Protein AF-R9XFC0-F1 (afdb_monomer_lite)

Structure (mmCIF, N/CA/C/O backbone):
data_AF-R9XFC0-F1
#
_entry.id   AF-R9XFC0-F1
#
loop_
_atom_site.group_PDB
_atom_site.id
_atom_site.type_symbol
_atom_site.label_atom_id
_atom_site.label_alt_id
_atom_site.label_comp_id
_atom_site.label_asym_id
_atom_site.label_entity_id
_atom_site.label_seq_id
_atom_site.pdbx_PDB_ins_code
_atom_site.Cartn_x
_atom_site.Cartn_y
_atom_site.Cartn_z
_atom_site.occupancy
_atom_site.B_iso_or_equiv
_atom_site.auth_seq_id
_atom_site.auth_comp_id
_atom_site.auth_asym_id
_atom_site.auth_atom_id
_atom_site.pdbx_PDB_model_num
ATOM 1 N N . MET A 1 1 ? -35.067 -28.109 -19.196 1.00 56.53 1 MET A N 1
ATOM 2 C CA . MET A 1 1 ? -34.365 -28.596 -17.984 1.00 56.53 1 MET A CA 1
ATOM 3 C C . MET A 1 1 ? -34.771 -27.704 -16.826 1.00 56.53 1 MET A C 1
ATOM 5 O O . MET A 1 1 ? -34.608 -26.497 -16.950 1.00 56.53 1 MET A O 1
ATOM 9 N N . ALA A 1 2 ? -35.357 -28.258 -15.765 1.00 78.25 2 ALA A N 1
ATOM 10 C CA . ALA A 1 2 ? -35.870 -27.459 -14.656 1.00 78.25 2 ALA A CA 1
ATOM 11 C C . ALA A 1 2 ? -34.715 -26.870 -13.823 1.00 78.25 2 ALA A C 1
ATOM 13 O O . ALA A 1 2 ? -33.693 -27.526 -13.611 1.00 78.25 2 ALA A O 1
ATOM 14 N N . LEU A 1 3 ? -34.874 -25.639 -13.324 1.00 81.19 3 LEU A N 1
ATOM 15 C CA . LEU A 1 3 ? -33.919 -24.966 -12.423 1.00 81.19 3 LEU A CA 1
ATOM 16 C C . LEU A 1 3 ? -33.544 -25.833 -11.206 1.00 81.19 3 LEU A C 1
ATOM 18 O O . LEU A 1 3 ? -32.412 -25.803 -10.718 1.00 81.19 3 LEU A O 1
ATOM 22 N N . GLU A 1 4 ? -34.479 -26.659 -10.747 1.00 86.50 4 GLU A N 1
ATOM 23 C CA . GLU A 1 4 ? -34.269 -27.610 -9.658 1.00 86.50 4 GLU A CA 1
ATOM 24 C C . GLU A 1 4 ? -33.250 -28.704 -10.003 1.00 86.50 4 GLU A C 1
ATOM 26 O O . GLU A 1 4 ? -32.423 -29.066 -9.160 1.00 86.50 4 GLU A O 1
ATOM 31 N N . ASP A 1 5 ? -33.232 -29.184 -11.248 1.00 89.06 5 ASP A N 1
ATOM 32 C CA . ASP A 1 5 ? -32.280 -30.201 -11.705 1.00 89.06 5 ASP A CA 1
ATOM 33 C C . ASP A 1 5 ? -30.855 -29.648 -11.763 1.00 89.06 5 ASP A C 1
ATOM 35 O O . ASP A 1 5 ? -29.897 -30.330 -11.382 1.00 89.06 5 ASP A O 1
ATOM 39 N N . ILE A 1 6 ? -30.711 -28.387 -12.182 1.00 89.25 6 ILE A N 1
ATOM 40 C CA . ILE A 1 6 ? -29.426 -27.678 -12.215 1.00 89.25 6 ILE A CA 1
ATOM 41 C C . ILE A 1 6 ? -28.887 -27.522 -10.789 1.00 89.25 6 ILE A C 1
ATOM 43 O O . ILE A 1 6 ? -27.741 -27.884 -10.513 1.00 89.25 6 ILE A O 1
ATOM 47 N N . ASN A 1 7 ? -29.730 -27.084 -9.850 1.00 89.81 7 ASN A N 1
ATOM 48 C CA . ASN A 1 7 ? -29.353 -26.941 -8.444 1.00 89.81 7 ASN A CA 1
ATOM 49 C C . ASN A 1 7 ? -28.963 -28.280 -7.798 1.00 89.81 7 ASN A C 1
ATOM 51 O O . ASN A 1 7 ? -27.981 -28.353 -7.050 1.00 89.81 7 ASN A O 1
ATOM 55 N N . ARG A 1 8 ? -29.679 -29.367 -8.110 1.00 91.69 8 ARG A N 1
ATOM 56 C CA . ARG A 1 8 ? -29.334 -30.722 -7.644 1.00 91.69 8 ARG A CA 1
ATOM 57 C C . ARG A 1 8 ? -27.987 -31.186 -8.206 1.00 91.69 8 ARG A C 1
ATOM 59 O O . ARG A 1 8 ? -27.176 -31.733 -7.455 1.00 91.69 8 ARG A O 1
ATOM 66 N N . ARG A 1 9 ? -27.709 -30.946 -9.494 1.00 90.56 9 ARG A N 1
ATOM 67 C CA . ARG A 1 9 ? -26.411 -31.261 -10.123 1.00 90.56 9 ARG A CA 1
ATOM 68 C C . ARG A 1 9 ? -25.269 -30.461 -9.501 1.00 90.56 9 ARG A C 1
ATOM 70 O O . ARG A 1 9 ? -24.245 -31.045 -9.160 1.00 90.56 9 ARG A O 1
ATOM 77 N N . LEU A 1 10 ? -25.467 -29.166 -9.265 1.00 92.38 10 LEU A N 1
ATOM 78 C CA . LEU A 1 10 ? -24.471 -28.290 -8.646 1.00 92.38 10 LEU A CA 1
ATOM 79 C C . LEU A 1 10 ? -24.140 -28.744 -7.214 1.00 92.38 10 LEU A C 1
ATOM 81 O O . LEU A 1 10 ? -22.966 -28.871 -6.861 1.00 92.38 10 LEU A O 1
ATOM 85 N N . LYS A 1 11 ? -25.150 -29.098 -6.406 1.00 94.19 11 LYS A N 1
ATOM 86 C CA . LYS A 1 11 ? -24.938 -29.685 -5.068 1.00 94.19 11 LYS A CA 1
ATOM 87 C C . LYS A 1 11 ? -24.145 -30.997 -5.129 1.00 94.19 11 LYS A C 1
ATOM 89 O O . LYS A 1 11 ? -23.209 -31.175 -4.351 1.00 94.19 11 LYS A O 1
ATOM 94 N N . LYS A 1 12 ? -24.461 -31.887 -6.079 1.00 94.81 12 LYS A N 1
ATOM 95 C CA . LYS A 1 12 ? -23.705 -33.136 -6.296 1.00 94.81 12 LYS A CA 1
ATOM 96 C C . LYS A 1 12 ? -22.251 -32.867 -6.692 1.00 94.81 12 LYS A C 1
ATOM 98 O O . LYS A 1 12 ? -21.361 -33.528 -6.171 1.00 94.81 12 LYS A O 1
ATOM 103 N N . LEU A 1 13 ? -21.997 -31.893 -7.567 1.00 93.44 13 LEU A N 1
ATOM 104 C CA . LEU A 1 13 ? -20.642 -31.514 -7.983 1.00 93.44 13 LEU A CA 1
ATOM 105 C C . LEU A 1 13 ? -19.829 -30.918 -6.830 1.00 93.44 13 LEU A C 1
ATOM 107 O O . LEU A 1 13 ? -18.679 -31.301 -6.638 1.00 93.44 13 LEU A O 1
ATOM 111 N N . LYS A 1 14 ? -20.436 -30.050 -6.012 1.00 94.19 14 LYS A N 1
ATOM 112 C CA . LYS A 1 14 ? -19.797 -29.521 -4.797 1.00 94.19 14 LYS A CA 1
ATOM 113 C C . LYS A 1 14 ? -19.411 -30.639 -3.832 1.00 94.19 14 LYS A C 1
ATOM 115 O O . LYS A 1 14 ? -18.287 -30.644 -3.342 1.00 94.19 14 LYS A O 1
ATOM 120 N N . LYS A 1 15 ? -20.305 -31.610 -3.614 1.00 94.00 15 LYS A N 1
ATOM 121 C CA . LYS A 1 15 ? -20.008 -32.781 -2.780 1.00 94.00 15 LYS A CA 1
ATOM 122 C C . LYS A 1 15 ? -18.853 -33.604 -3.359 1.00 94.00 15 LYS A C 1
ATOM 124 O O . LYS A 1 15 ? -17.890 -33.857 -2.651 1.00 94.00 15 LYS A O 1
ATOM 129 N N . LYS A 1 16 ? -18.883 -33.905 -4.664 1.00 95.06 16 LYS A N 1
ATOM 130 C CA . LYS A 1 16 ? -17.790 -34.612 -5.357 1.00 95.06 16 LYS A CA 1
ATOM 131 C C . LYS A 1 16 ? -16.444 -33.891 -5.240 1.00 95.06 16 LYS A C 1
ATOM 133 O O . LYS A 1 16 ? -15.433 -34.553 -5.050 1.00 95.06 16 LYS A O 1
ATOM 138 N N . ARG A 1 17 ? -16.424 -32.556 -5.327 1.00 94.44 17 ARG A N 1
ATOM 139 C CA . ARG A 1 17 ? -15.204 -31.751 -5.143 1.00 94.44 17 ARG A CA 1
ATOM 140 C C . ARG A 1 17 ? -14.619 -31.933 -3.742 1.00 94.44 17 ARG A C 1
ATOM 142 O O . ARG A 1 17 ? -13.415 -32.125 -3.610 1.00 94.44 17 ARG A O 1
ATOM 149 N N . VAL A 1 18 ? -15.460 -31.863 -2.711 1.00 94.31 18 VAL A N 1
ATOM 150 C CA . VAL A 1 18 ? -15.026 -32.057 -1.320 1.00 94.31 18 VAL A CA 1
ATOM 151 C C . VAL A 1 18 ? -14.549 -33.493 -1.105 1.00 94.31 18 VAL A C 1
ATOM 153 O O . VAL A 1 18 ? -13.470 -33.693 -0.556 1.00 94.31 18 VAL A O 1
ATOM 156 N N . ASP A 1 19 ? -15.288 -34.482 -1.610 1.00 94.62 19 ASP A N 1
ATOM 157 C CA . ASP A 1 19 ? -14.914 -35.895 -1.509 1.00 94.62 19 ASP A CA 1
ATOM 158 C C . ASP A 1 19 ? -13.566 -36.175 -2.197 1.00 94.62 19 ASP A C 1
ATOM 160 O O . ASP A 1 19 ? -12.730 -36.881 -1.637 1.00 94.62 19 ASP A O 1
ATOM 164 N N . ALA A 1 20 ? -13.325 -35.591 -3.376 1.00 91.62 20 ALA A N 1
ATOM 165 C CA . ALA A 1 20 ? -12.046 -35.690 -4.078 1.00 91.62 20 ALA A CA 1
ATOM 166 C C . ALA A 1 20 ? -10.906 -35.039 -3.281 1.00 91.62 20 ALA A C 1
ATOM 168 O O . ALA A 1 20 ? -9.860 -35.649 -3.101 1.00 91.62 20 ALA A O 1
ATOM 169 N N . SER A 1 21 ? -11.125 -33.847 -2.717 1.00 91.56 21 SER A N 1
ATOM 170 C CA . SER A 1 21 ? -10.129 -33.182 -1.866 1.00 91.56 21 SER A CA 1
ATOM 171 C C . SER A 1 21 ? -9.769 -34.014 -0.627 1.00 91.56 21 SER A C 1
ATOM 173 O O . SER A 1 21 ? -8.595 -34.116 -0.274 1.00 91.56 21 SER A O 1
ATOM 175 N N . ILE A 1 22 ? -10.755 -34.660 0.005 1.00 92.81 22 ILE A N 1
ATOM 176 C CA . ILE A 1 22 ? -10.519 -35.549 1.151 1.00 92.81 22 ILE A CA 1
ATOM 177 C C . ILE A 1 22 ? -9.739 -36.799 0.727 1.00 92.81 22 ILE A C 1
ATOM 179 O O . ILE A 1 22 ? -8.843 -37.216 1.460 1.00 92.81 22 ILE A O 1
ATOM 183 N N . ARG A 1 23 ? -10.060 -37.403 -0.426 1.00 92.94 23 ARG A N 1
ATOM 184 C CA . ARG A 1 23 ? -9.327 -38.571 -0.951 1.00 92.94 23 ARG A CA 1
ATOM 185 C C . ARG A 1 23 ? -7.876 -38.229 -1.249 1.00 92.94 23 ARG A C 1
ATOM 187 O O . ARG A 1 23 ? -7.008 -38.885 -0.691 1.00 92.94 23 ARG A O 1
ATOM 194 N N . ASN A 1 24 ? -7.632 -37.140 -1.975 1.00 89.50 24 ASN A N 1
ATOM 195 C CA . ASN A 1 24 ? -6.277 -36.680 -2.269 1.00 89.50 24 ASN A CA 1
ATOM 196 C C . ASN A 1 24 ? -5.490 -36.434 -0.976 1.00 89.50 24 ASN A C 1
ATOM 198 O O . ASN A 1 24 ? -4.352 -36.861 -0.848 1.00 89.50 24 ASN A O 1
ATOM 202 N N . ARG A 1 25 ? -6.109 -35.813 0.039 1.00 88.56 25 ARG A N 1
ATOM 203 C CA . ARG A 1 25 ? -5.448 -35.602 1.336 1.00 88.56 25 ARG A CA 1
ATOM 204 C C . ARG A 1 25 ? -5.111 -36.915 2.051 1.00 88.56 25 ARG A C 1
ATOM 206 O O . ARG A 1 25 ? -4.080 -36.993 2.709 1.00 88.56 25 ARG A O 1
ATOM 213 N N . LYS A 1 26 ? -5.971 -37.932 1.960 1.00 92.44 26 LYS A N 1
ATOM 214 C CA . LYS A 1 26 ? -5.701 -39.261 2.531 1.00 92.44 26 LYS A CA 1
ATOM 215 C C . LYS A 1 26 ? -4.577 -39.978 1.790 1.00 92.44 26 LYS A C 1
ATOM 217 O O . LYS A 1 26 ? -3.744 -40.581 2.455 1.00 92.44 26 LYS A O 1
ATOM 222 N N . GLU A 1 27 ? -4.559 -39.887 0.463 1.00 88.75 27 GLU A N 1
ATOM 223 C CA . GLU A 1 27 ? -3.510 -40.460 -0.384 1.00 88.75 27 GLU A CA 1
ATOM 224 C C . GLU A 1 27 ? -2.152 -39.833 -0.059 1.00 88.75 27 GLU A C 1
ATOM 226 O O . GLU A 1 27 ? -1.225 -40.565 0.273 1.00 88.75 27 GLU A O 1
ATOM 231 N N . VAL A 1 28 ? -2.076 -38.502 0.037 1.00 83.81 28 VAL A N 1
ATOM 232 C CA . VAL A 1 28 ? -0.859 -37.788 0.466 1.00 83.81 28 VAL A CA 1
ATOM 233 C C . VAL A 1 28 ? -0.375 -38.274 1.833 1.00 83.81 28 VAL A C 1
ATOM 235 O O . VAL A 1 28 ? 0.786 -38.630 1.989 1.00 83.81 28 VAL A O 1
ATOM 238 N N . VAL A 1 29 ? -1.265 -38.371 2.826 1.00 88.19 29 VAL A N 1
ATOM 239 C CA . VAL A 1 29 ? -0.883 -38.858 4.165 1.00 88.19 29 VAL A CA 1
ATOM 240 C C . VAL A 1 29 ? -0.432 -40.324 4.130 1.00 88.19 29 VAL A C 1
ATOM 242 O O . VAL A 1 29 ? 0.435 -40.719 4.908 1.00 88.19 29 VAL A O 1
ATOM 245 N N . SER A 1 30 ? -1.017 -41.158 3.266 1.00 83.94 30 SER A N 1
ATOM 246 C CA . SER A 1 30 ? -0.573 -42.546 3.102 1.00 83.94 30 SER A CA 1
ATOM 247 C C . SER A 1 30 ? 0.774 -42.654 2.389 1.00 83.94 30 SER A C 1
ATOM 249 O O . SER A 1 30 ? 1.591 -43.470 2.804 1.00 83.94 30 SER A O 1
ATOM 251 N N . GLU A 1 31 ? 1.037 -41.805 1.395 1.00 82.50 31 GLU A N 1
ATOM 252 C CA . GLU A 1 31 ? 2.329 -41.714 0.711 1.00 82.50 31 GLU A CA 1
ATOM 253 C C . GLU A 1 31 ? 3.421 -41.230 1.664 1.00 82.50 31 GLU A C 1
ATOM 255 O O . GLU A 1 31 ? 4.478 -41.846 1.736 1.00 82.50 31 GLU A O 1
ATOM 260 N N . GLU A 1 32 ? 3.154 -40.198 2.468 1.00 80.00 32 GLU A N 1
ATOM 261 C CA . GLU A 1 32 ? 4.080 -39.715 3.499 1.00 80.00 32 GLU A CA 1
ATOM 262 C C . GLU A 1 32 ? 4.421 -40.818 4.508 1.00 80.00 32 GLU A C 1
ATOM 264 O O . GLU A 1 32 ? 5.585 -41.022 4.848 1.00 80.00 32 GLU A O 1
ATOM 269 N N . LYS A 1 33 ? 3.416 -41.574 4.967 1.00 82.25 33 LYS A N 1
ATOM 270 C CA . LYS A 1 33 ? 3.633 -42.699 5.888 1.00 82.25 33 LYS A CA 1
ATOM 271 C C . LYS A 1 33 ? 4.412 -43.841 5.245 1.00 82.25 33 LYS A C 1
ATOM 273 O O . LYS A 1 33 ? 5.270 -44.411 5.911 1.00 82.25 33 LYS A O 1
ATOM 278 N N . ALA A 1 34 ? 4.131 -44.170 3.985 1.00 77.06 34 ALA A N 1
ATOM 279 C CA . ALA A 1 34 ? 4.877 -45.183 3.245 1.00 77.06 34 ALA A CA 1
ATOM 280 C C . ALA A 1 34 ? 6.338 -44.753 3.042 1.00 77.06 34 ALA A C 1
ATOM 282 O O . ALA A 1 34 ? 7.241 -45.540 3.292 1.00 77.06 34 ALA A O 1
ATOM 283 N N . GLN A 1 35 ? 6.589 -43.487 2.706 1.00 64.62 35 GLN A N 1
ATOM 284 C CA . GLN A 1 35 ? 7.943 -42.948 2.537 1.00 64.62 35 GLN A CA 1
ATOM 285 C C . GLN A 1 35 ? 8.728 -42.895 3.855 1.00 64.62 35 GLN A C 1
ATOM 287 O O . GLN A 1 35 ? 9.911 -43.230 3.875 1.00 64.62 35 GLN A O 1
ATOM 292 N N . LEU A 1 36 ? 8.080 -42.526 4.967 1.00 70.62 36 LEU A N 1
ATOM 293 C CA . LEU A 1 36 ? 8.693 -42.586 6.299 1.00 70.62 36 LEU A CA 1
ATOM 294 C C . LEU A 1 36 ? 9.008 -44.027 6.725 1.00 70.62 36 LEU A C 1
ATOM 296 O O . LEU A 1 36 ? 10.019 -44.253 7.385 1.00 70.62 36 LEU A O 1
ATOM 300 N N . ALA A 1 37 ? 8.160 -44.990 6.352 1.00 71.62 37 ALA A N 1
ATOM 301 C CA . ALA A 1 37 ? 8.382 -46.406 6.634 1.00 71.62 37 ALA A CA 1
ATOM 302 C C . ALA A 1 37 ? 9.470 -47.028 5.740 1.00 71.62 37 ALA A C 1
ATOM 304 O O . ALA A 1 37 ? 10.188 -47.916 6.193 1.00 71.62 37 ALA A O 1
ATOM 305 N N . GLU A 1 38 ? 9.608 -46.569 4.493 1.00 64.94 38 GLU A N 1
ATOM 306 C CA . GLU A 1 38 ? 10.564 -47.121 3.526 1.00 64.94 38 GLU A CA 1
ATOM 307 C C . GLU A 1 38 ? 11.957 -46.471 3.600 1.00 64.94 38 GLU A C 1
ATOM 309 O O . GLU A 1 38 ? 12.910 -47.078 3.120 1.00 64.94 38 GLU A O 1
ATOM 314 N N . GLY A 1 39 ? 12.124 -45.300 4.237 1.00 61.72 39 GLY A N 1
ATOM 315 C CA . GLY A 1 39 ? 13.415 -44.699 4.642 1.00 61.72 39 GLY A CA 1
ATOM 316 C C . GLY A 1 39 ? 14.429 -44.385 3.525 1.00 61.72 39 GLY A C 1
ATOM 317 O O . GLY A 1 39 ? 15.416 -43.689 3.757 1.00 61.72 39 GLY A O 1
ATOM 318 N N . LYS A 1 40 ? 14.194 -44.877 2.311 1.00 63.12 40 LYS A N 1
ATOM 319 C CA . LYS A 1 40 ? 14.957 -44.679 1.085 1.00 63.12 40 LYS A CA 1
ATOM 320 C C . LYS A 1 40 ? 13.949 -44.606 -0.066 1.00 63.12 40 LYS A C 1
ATOM 322 O O . LYS A 1 40 ? 12.991 -45.379 -0.072 1.00 63.12 40 LYS A O 1
ATOM 327 N N . PRO A 1 41 ? 14.123 -43.696 -1.035 1.00 61.50 41 PRO A N 1
ATOM 328 C CA . PRO A 1 41 ? 13.255 -43.645 -2.203 1.00 61.50 41 PRO A CA 1
ATOM 329 C C . PRO A 1 41 ? 13.300 -44.991 -2.936 1.00 61.50 41 PRO A C 1
ATOM 331 O O . PRO A 1 41 ? 14.376 -45.487 -3.272 1.00 61.50 41 PRO A O 1
ATOM 334 N N . ARG A 1 42 ? 12.129 -45.591 -3.173 1.00 58.03 42 ARG A N 1
ATOM 335 C CA . ARG A 1 42 ? 11.977 -46.817 -3.960 1.00 58.03 42 ARG A CA 1
ATOM 336 C C . ARG A 1 42 ? 12.309 -46.515 -5.422 1.00 58.03 42 ARG A C 1
ATOM 338 O O . ARG A 1 42 ? 11.442 -46.148 -6.210 1.00 58.03 42 ARG A O 1
ATOM 345 N N . VAL A 1 43 ? 13.588 -46.632 -5.766 1.00 54.91 43 VAL A N 1
ATOM 346 C CA . VAL A 1 43 ? 14.065 -46.623 -7.150 1.00 54.91 43 VAL A CA 1
ATOM 347 C C . VAL A 1 43 ? 13.572 -47.915 -7.798 1.00 54.91 43 VAL A C 1
ATOM 349 O O . VAL A 1 43 ? 13.868 -49.008 -7.317 1.00 54.91 43 VAL A O 1
ATOM 352 N N . TYR A 1 44 ? 12.790 -47.804 -8.873 1.00 54.97 44 TYR A N 1
ATOM 353 C CA . TYR A 1 44 ? 12.584 -48.929 -9.780 1.00 54.97 44 TYR A CA 1
ATOM 354 C C . TYR A 1 44 ? 13.952 -49.258 -10.379 1.00 54.97 44 TYR A C 1
ATOM 356 O O . TYR A 1 44 ? 14.469 -48.491 -11.188 1.00 54.97 44 TYR A O 1
ATOM 364 N N . SER A 1 45 ? 14.571 -50.349 -9.933 1.00 44.78 45 SER A N 1
ATOM 365 C CA . SER A 1 45 ? 15.845 -50.812 -10.469 1.00 44.78 45 SER A CA 1
ATOM 366 C C . SER A 1 45 ? 15.642 -51.304 -11.903 1.00 44.78 45 SER A C 1
ATOM 368 O O . SER A 1 45 ? 15.275 -52.449 -12.155 1.00 44.78 45 SER A O 1
ATOM 370 N N . MET A 1 46 ? 15.871 -50.412 -12.864 1.00 53.12 46 MET A N 1
ATOM 371 C CA . MET A 1 46 ? 16.337 -50.819 -14.186 1.00 53.12 46 MET A CA 1
ATOM 372 C C . MET A 1 46 ? 17.774 -51.317 -13.997 1.00 53.12 46 MET A C 1
ATOM 374 O O . MET A 1 46 ? 18.547 -50.675 -13.291 1.00 53.12 46 MET A O 1
ATOM 378 N N . ALA A 1 47 ? 18.084 -52.493 -14.540 1.00 43.06 47 ALA A N 1
ATOM 379 C CA . ALA A 1 47 ? 19.337 -53.214 -14.325 1.00 43.06 47 ALA A CA 1
ATOM 380 C C . ALA A 1 47 ? 20.589 -52.312 -14.386 1.00 43.06 47 ALA A C 1
ATOM 382 O O . ALA A 1 47 ? 20.749 -51.523 -15.317 1.00 43.06 47 ALA A O 1
ATOM 383 N N . GLU A 1 48 ? 21.460 -52.461 -13.385 1.00 43.97 48 GLU A N 1
ATOM 384 C CA . GLU A 1 48 ? 22.732 -51.749 -13.238 1.00 43.97 48 GLU A CA 1
ATOM 385 C C . GLU A 1 48 ? 23.710 -52.094 -14.373 1.00 43.97 48 GLU A C 1
ATOM 387 O O . GLU A 1 48 ? 24.029 -53.261 -14.609 1.00 43.97 48 GLU A O 1
ATOM 392 N N . ALA A 1 49 ? 24.237 -51.059 -15.027 1.00 42.81 49 ALA A N 1
ATOM 393 C CA . ALA A 1 49 ? 25.545 -51.078 -15.676 1.00 42.81 49 ALA A CA 1
ATOM 394 C C . ALA A 1 49 ? 26.507 -50.227 -14.818 1.00 42.81 49 ALA A C 1
ATOM 396 O O . ALA A 1 49 ? 26.048 -49.278 -14.175 1.00 42.81 49 ALA A O 1
ATOM 397 N N . PRO A 1 50 ? 27.803 -50.582 -14.734 1.00 47.75 50 PRO A N 1
ATOM 398 C CA . PRO A 1 50 ? 28.675 -50.118 -13.663 1.00 47.75 50 PRO A CA 1
ATOM 399 C C . PRO A 1 50 ? 29.097 -48.655 -13.821 1.00 47.75 50 PRO A C 1
ATOM 401 O O . PRO A 1 50 ? 29.238 -48.135 -14.925 1.00 47.75 50 PRO A O 1
ATOM 404 N N . ALA A 1 51 ? 29.295 -48.050 -12.652 1.00 49.59 51 ALA A N 1
ATOM 405 C CA . ALA A 1 51 ? 29.630 -46.666 -12.363 1.00 49.59 51 ALA A CA 1
ATOM 406 C C . ALA A 1 51 ? 30.787 -46.072 -13.183 1.00 49.59 51 ALA A C 1
ATOM 408 O O . ALA A 1 51 ? 31.886 -46.623 -13.213 1.00 49.59 51 ALA A O 1
ATOM 409 N N . GLU A 1 52 ? 30.557 -44.862 -13.693 1.00 44.34 52 GLU A N 1
ATOM 410 C CA . GLU A 1 52 ? 31.599 -43.849 -13.845 1.00 44.34 52 GLU A CA 1
ATOM 411 C C . GLU A 1 52 ? 31.255 -42.671 -12.927 1.00 44.34 52 GLU A C 1
ATOM 413 O O . GLU A 1 52 ? 30.147 -42.132 -12.942 1.00 44.34 52 GLU A O 1
ATOM 418 N N . GLU A 1 53 ? 32.208 -42.349 -12.059 1.00 51.75 53 GLU A N 1
ATOM 419 C CA . GLU A 1 53 ? 32.160 -41.255 -11.100 1.00 51.75 53 GLU A CA 1
ATOM 420 C C . GLU A 1 53 ? 32.178 -39.890 -11.809 1.00 51.75 53 GLU A C 1
ATOM 422 O O . GLU A 1 53 ? 32.739 -39.743 -12.893 1.00 51.75 53 GLU A O 1
ATOM 427 N N . ALA A 1 54 ? 31.646 -38.882 -11.109 1.00 48.91 54 ALA A N 1
ATOM 428 C CA . ALA A 1 54 ? 31.653 -37.448 -11.420 1.00 48.91 54 ALA A CA 1
ATOM 429 C C . ALA A 1 54 ? 30.495 -36.921 -12.291 1.00 48.91 54 ALA A C 1
ATOM 431 O O . ALA A 1 54 ? 30.635 -36.738 -13.492 1.00 48.91 54 ALA A O 1
ATOM 432 N N . THR A 1 55 ? 29.364 -36.576 -11.653 1.00 47.53 55 THR A N 1
ATOM 433 C CA . THR A 1 55 ? 28.522 -35.384 -11.955 1.00 47.53 55 THR A CA 1
ATOM 434 C C . THR A 1 55 ? 27.346 -35.246 -10.962 1.00 47.53 55 THR A C 1
ATOM 436 O O . THR A 1 55 ? 26.213 -34.981 -11.355 1.00 47.53 55 THR A O 1
ATOM 439 N N . GLU A 1 56 ? 27.559 -35.421 -9.653 1.00 53.66 56 GLU A N 1
ATOM 440 C CA . GLU A 1 56 ? 26.429 -35.398 -8.699 1.00 53.66 56 GLU A CA 1
ATOM 441 C C . GLU A 1 56 ? 25.828 -33.991 -8.490 1.00 53.66 56 GLU A C 1
ATOM 443 O O . GLU A 1 56 ? 24.609 -33.854 -8.379 1.00 53.66 56 GLU A O 1
ATOM 448 N N . ASP A 1 57 ? 26.629 -32.923 -8.560 1.00 52.81 57 ASP A N 1
ATOM 449 C CA . ASP A 1 57 ? 26.126 -31.574 -8.255 1.00 52.81 57 ASP A CA 1
ATOM 450 C C . ASP A 1 57 ? 25.293 -30.955 -9.394 1.00 52.81 57 ASP A C 1
ATOM 452 O O . ASP A 1 57 ? 24.225 -30.395 -9.144 1.00 52.81 57 ASP A O 1
ATOM 456 N N . ILE A 1 58 ? 25.699 -31.118 -10.660 1.00 53.09 58 ILE A N 1
ATOM 457 C CA . ILE A 1 58 ? 25.012 -30.499 -11.816 1.00 53.09 58 ILE A CA 1
ATOM 458 C C . ILE A 1 58 ? 23.689 -31.214 -12.134 1.00 53.09 58 ILE A C 1
ATOM 460 O O . ILE A 1 58 ? 22.698 -30.574 -12.500 1.00 53.09 58 ILE A O 1
ATOM 464 N N . GLN A 1 59 ? 23.648 -32.540 -11.970 1.00 52.91 59 GLN A N 1
ATOM 465 C CA . GLN A 1 59 ? 22.417 -33.300 -12.178 1.00 52.91 59 GLN A CA 1
ATOM 466 C C . GLN A 1 59 ? 21.387 -33.004 -11.086 1.00 52.91 59 GLN A C 1
ATOM 468 O O . GLN A 1 59 ? 20.197 -32.959 -11.386 1.00 52.91 59 GLN A O 1
ATOM 473 N N . SER A 1 60 ? 21.814 -32.736 -9.846 1.00 58.94 60 SER A N 1
ATOM 474 C CA . SER A 1 60 ? 20.896 -32.436 -8.742 1.00 58.94 60 SER A CA 1
ATOM 475 C C . SER A 1 60 ? 20.100 -31.139 -8.956 1.00 58.94 60 SER A C 1
ATOM 477 O O . SER A 1 60 ? 18.887 -31.130 -8.733 1.00 58.94 60 SER A O 1
ATOM 479 N N . GLU A 1 61 ? 20.726 -30.075 -9.471 1.00 57.62 61 GLU A N 1
ATOM 480 C CA . GLU A 1 61 ? 20.046 -28.806 -9.768 1.00 57.62 61 GLU A CA 1
ATOM 481 C C . GLU A 1 61 ? 19.105 -28.931 -10.976 1.00 57.62 61 GLU A C 1
ATOM 483 O O . GLU A 1 61 ? 17.963 -28.468 -10.926 1.00 57.62 61 GLU A O 1
ATOM 488 N N . GLN A 1 62 ? 19.529 -29.619 -12.043 1.00 55.59 62 GLN A N 1
ATOM 489 C CA . GLN A 1 62 ? 18.673 -29.871 -13.211 1.00 55.59 62 GLN A CA 1
ATOM 490 C C . GLN A 1 62 ? 17.489 -30.795 -12.882 1.00 55.59 62 GLN A C 1
ATOM 492 O O . GLN A 1 62 ? 16.373 -30.556 -13.346 1.00 55.59 62 GLN A O 1
ATOM 497 N N . LEU A 1 63 ? 17.694 -31.810 -12.037 1.00 58.22 63 LEU A N 1
ATOM 498 C CA . LEU A 1 63 ? 16.627 -32.685 -11.545 1.00 58.22 63 LEU A CA 1
ATOM 499 C C . LEU A 1 63 ? 15.687 -31.947 -10.581 1.00 58.22 63 LEU A C 1
ATOM 501 O O . LEU A 1 63 ? 14.488 -32.214 -10.594 1.00 58.22 63 LEU A O 1
ATOM 505 N N . GLN A 1 64 ? 16.173 -30.994 -9.780 1.00 58.47 64 GLN A N 1
ATOM 506 C CA . GLN A 1 64 ? 15.310 -30.120 -8.974 1.00 58.47 64 GLN A CA 1
ATOM 507 C C . GLN A 1 64 ? 14.467 -29.174 -9.841 1.00 58.47 64 GLN A C 1
ATOM 509 O O . GLN A 1 64 ? 13.302 -28.945 -9.515 1.00 58.47 64 GLN A O 1
ATOM 514 N N . LEU A 1 65 ? 15.001 -28.680 -10.965 1.00 59.00 65 LEU A N 1
ATOM 515 C CA . LEU A 1 65 ? 14.245 -27.872 -11.934 1.00 59.00 65 LEU A CA 1
ATOM 516 C C . LEU A 1 65 ? 13.111 -28.648 -12.624 1.00 59.00 65 LEU A C 1
ATOM 518 O O . LEU A 1 65 ? 12.157 -28.034 -13.093 1.00 59.00 65 LEU A O 1
ATOM 522 N N . LEU A 1 66 ? 13.199 -29.977 -12.711 1.00 60.47 66 LEU A N 1
ATOM 523 C CA . LEU A 1 66 ? 12.190 -30.810 -13.379 1.00 60.47 66 LEU A CA 1
ATOM 524 C C . LEU A 1 66 ? 11.231 -31.511 -12.403 1.00 60.47 66 LEU A C 1
ATOM 526 O O . LEU A 1 66 ? 10.177 -31.983 -12.822 1.00 60.47 66 LEU A O 1
ATOM 530 N N . ASN A 1 67 ? 11.543 -31.523 -11.103 1.00 71.62 67 ASN A N 1
ATOM 531 C CA . ASN A 1 67 ? 10.754 -32.187 -10.062 1.00 71.62 67 ASN A CA 1
ATOM 532 C C . ASN A 1 67 ? 10.019 -31.188 -9.152 1.00 71.62 67 ASN A C 1
ATOM 534 O O . ASN A 1 67 ? 10.123 -31.255 -7.925 1.00 71.62 67 ASN A O 1
ATOM 538 N N . TYR A 1 68 ? 9.248 -30.263 -9.729 1.00 71.94 68 TYR A N 1
ATOM 539 C CA . TYR A 1 68 ? 8.359 -29.417 -8.927 1.00 71.94 68 TYR A CA 1
ATOM 540 C C . TYR A 1 68 ? 7.222 -30.250 -8.329 1.00 71.94 68 TYR A C 1
ATOM 542 O O . TYR A 1 68 ? 6.449 -30.886 -9.049 1.00 71.94 68 TYR A O 1
ATOM 550 N N . ARG A 1 69 ? 7.080 -30.225 -7.000 1.00 77.12 69 ARG A N 1
ATOM 551 C CA . ARG A 1 69 ? 5.922 -30.823 -6.327 1.00 77.12 69 ARG A CA 1
ATOM 552 C C . ARG A 1 69 ? 4.729 -29.875 -6.430 1.00 77.12 69 ARG A C 1
ATOM 554 O O . ARG A 1 69 ? 4.885 -28.663 -6.556 1.00 77.12 69 ARG A O 1
ATOM 561 N N . ILE A 1 70 ? 3.518 -30.408 -6.275 1.00 77.00 70 ILE A N 1
ATOM 562 C CA . ILE A 1 70 ? 2.284 -29.599 -6.236 1.00 77.00 70 ILE A CA 1
ATOM 563 C C . ILE A 1 70 ? 2.374 -28.508 -5.152 1.00 77.00 70 ILE A C 1
ATOM 565 O O . ILE A 1 70 ? 1.949 -27.380 -5.369 1.00 77.00 70 ILE A O 1
ATOM 569 N N . ILE A 1 71 ? 3.025 -28.804 -4.026 1.00 81.81 71 ILE A N 1
ATOM 570 C CA . ILE A 1 71 ? 3.269 -27.844 -2.939 1.00 81.81 71 ILE A CA 1
ATOM 571 C C . ILE A 1 71 ? 4.163 -26.680 -3.400 1.00 81.81 71 ILE A C 1
ATOM 573 O O . ILE A 1 71 ? 3.983 -25.542 -2.965 1.00 81.81 71 ILE A O 1
ATOM 577 N N . ASP A 1 72 ? 5.137 -26.938 -4.273 1.00 83.00 72 ASP A N 1
ATOM 578 C CA . ASP A 1 72 ? 6.017 -25.895 -4.804 1.00 83.00 72 ASP A CA 1
ATOM 579 C C . ASP A 1 72 ? 5.271 -25.012 -5.802 1.00 83.00 72 ASP A C 1
ATOM 581 O O . ASP A 1 72 ? 5.482 -23.799 -5.817 1.00 83.00 72 ASP A O 1
ATOM 585 N N . TYR A 1 73 ? 4.331 -25.596 -6.551 1.00 81.12 73 TYR A N 1
ATOM 586 C CA . TYR A 1 73 ? 3.393 -24.846 -7.378 1.00 81.12 73 TYR A CA 1
ATOM 587 C C . TYR A 1 73 ? 2.468 -23.963 -6.533 1.00 81.12 73 TYR A C 1
ATOM 589 O O . TYR A 1 73 ? 2.341 -22.781 -6.824 1.00 81.12 73 TYR A O 1
ATOM 597 N N . GLU A 1 74 ? 1.883 -24.483 -5.451 1.00 82.12 74 GLU A N 1
ATOM 598 C CA . GLU A 1 74 ? 1.044 -23.694 -4.534 1.00 82.12 74 GLU A CA 1
ATOM 599 C C . GLU A 1 74 ? 1.834 -22.536 -3.908 1.00 82.12 74 GLU A C 1
ATOM 601 O O . GLU A 1 74 ? 1.385 -21.391 -3.917 1.00 82.12 74 GLU A O 1
ATOM 606 N N . LYS A 1 75 ? 3.063 -22.791 -3.446 1.00 85.31 75 LYS A N 1
ATOM 607 C CA . LYS A 1 75 ? 3.963 -21.741 -2.939 1.00 85.31 75 LYS A CA 1
ATOM 608 C C . LYS A 1 75 ? 4.334 -20.726 -4.017 1.00 85.31 75 LYS A C 1
ATOM 610 O O . LYS A 1 75 ? 4.504 -19.544 -3.712 1.00 85.31 75 LYS A O 1
ATOM 615 N N . TRP A 1 76 ? 4.525 -21.167 -5.257 1.00 82.50 76 TRP A N 1
ATOM 616 C CA . TRP A 1 76 ? 4.806 -20.280 -6.380 1.00 82.50 76 TRP A CA 1
ATOM 617 C C . TRP A 1 76 ? 3.581 -19.431 -6.734 1.00 82.50 76 TRP A C 1
ATOM 619 O O . TRP A 1 76 ? 3.729 -18.224 -6.897 1.00 82.50 76 TRP A O 1
ATOM 629 N N . ASP A 1 77 ? 2.379 -20.002 -6.742 1.00 80.00 77 ASP A N 1
ATOM 630 C CA . ASP A 1 77 ? 1.119 -19.293 -6.995 1.00 80.00 77 ASP A CA 1
ATOM 631 C C . ASP A 1 77 ? 0.788 -18.293 -5.869 1.00 80.00 77 ASP A C 1
ATOM 633 O O . ASP A 1 77 ? 0.385 -17.152 -6.107 1.00 80.00 77 ASP A O 1
ATOM 637 N N . GLU A 1 78 ? 1.091 -18.635 -4.615 1.00 80.25 78 GLU A N 1
ATOM 638 C CA . GLU A 1 78 ? 1.052 -17.691 -3.493 1.00 80.25 78 GLU A CA 1
ATOM 639 C C . GLU A 1 78 ? 2.056 -16.541 -3.660 1.00 80.25 78 GLU A C 1
ATOM 641 O O . GLU A 1 78 ? 1.754 -15.387 -3.346 1.00 80.25 78 GLU A O 1
ATOM 646 N N . LYS A 1 79 ? 3.261 -16.816 -4.173 1.00 78.81 79 LYS A N 1
ATOM 647 C CA . LYS A 1 79 ? 4.240 -15.764 -4.485 1.00 78.81 79 LYS A CA 1
ATOM 648 C C . LYS A 1 79 ? 3.757 -14.893 -5.647 1.00 78.81 79 LYS A C 1
ATOM 650 O O . LYS A 1 79 ? 3.838 -13.671 -5.548 1.00 78.81 79 LYS A O 1
ATOM 655 N N . GLN A 1 80 ? 3.210 -15.485 -6.706 1.00 73.31 80 GLN A N 1
ATOM 656 C CA . GLN A 1 80 ? 2.675 -14.759 -7.861 1.00 73.31 80 GLN A CA 1
ATOM 657 C C . GLN A 1 80 ? 1.473 -13.893 -7.481 1.00 73.31 80 GLN A C 1
ATOM 659 O O . GLN A 1 80 ? 1.416 -12.722 -7.849 1.00 73.31 80 GLN A O 1
ATOM 664 N N . SER A 1 81 ? 0.545 -14.407 -6.674 1.00 67.50 81 SER A N 1
ATOM 665 C CA . SER A 1 81 ? -0.605 -13.638 -6.185 1.00 67.50 81 SER A CA 1
ATOM 666 C C . SER A 1 81 ? -0.202 -12.472 -5.276 1.00 67.50 81 SER A C 1
ATOM 668 O O . SER A 1 81 ? -0.820 -11.412 -5.357 1.00 67.50 81 SER A O 1
ATOM 670 N N . ARG A 1 82 ? 0.876 -12.599 -4.487 1.00 65.19 82 ARG A N 1
ATOM 671 C CA . ARG A 1 82 ? 1.479 -11.472 -3.741 1.00 65.19 82 ARG A CA 1
ATOM 672 C C . ARG A 1 82 ? 2.158 -10.443 -4.650 1.00 65.19 82 ARG A C 1
ATOM 674 O O . ARG A 1 82 ? 2.234 -9.271 -4.286 1.00 65.19 82 ARG A O 1
ATOM 681 N N . HIS A 1 83 ? 2.652 -10.873 -5.810 1.00 60.00 83 HIS A N 1
ATOM 682 C CA . HIS A 1 83 ? 3.322 -10.030 -6.801 1.00 60.00 83 HIS A CA 1
ATOM 683 C C . HIS A 1 83 ? 2.402 -9.470 -7.887 1.00 60.00 83 HIS A C 1
ATOM 685 O O . HIS A 1 83 ? 2.893 -8.706 -8.720 1.00 60.00 83 HIS A O 1
ATOM 691 N N . LYS A 1 84 ? 1.091 -9.758 -7.861 1.00 61.28 84 LYS A N 1
ATOM 692 C CA . LYS A 1 84 ? 0.102 -9.031 -8.668 1.00 61.28 84 LYS A CA 1
ATOM 693 C C . LYS A 1 84 ? 0.081 -7.574 -8.212 1.00 61.28 84 LYS A C 1
ATOM 695 O O . LYS A 1 84 ? -0.702 -7.173 -7.356 1.00 61.28 84 LYS A O 1
ATOM 700 N N . GLN A 1 85 ? 1.000 -6.786 -8.762 1.00 59.03 85 GLN A N 1
ATOM 701 C CA . GLN A 1 85 ? 0.884 -5.343 -8.756 1.00 59.03 85 GLN A CA 1
ATOM 702 C C . GLN A 1 85 ? -0.465 -5.020 -9.403 1.00 59.03 85 GLN A C 1
ATOM 704 O O . GLN A 1 85 ? -0.803 -5.655 -10.408 1.00 59.03 85 GLN A O 1
ATOM 709 N N . PRO A 1 86 ? -1.251 -4.092 -8.833 1.00 57.94 86 PRO A N 1
ATOM 710 C CA . PRO A 1 86 ? -2.434 -3.600 -9.520 1.00 57.94 86 PRO A CA 1
ATOM 711 C C . PRO A 1 86 ? -2.006 -3.191 -10.931 1.00 57.94 86 PRO A C 1
ATOM 713 O O . PRO A 1 86 ? -1.046 -2.430 -11.086 1.00 57.94 86 PRO A O 1
ATOM 716 N N . SER A 1 87 ? -2.641 -3.770 -11.953 1.00 57.75 87 SER A N 1
ATOM 717 C CA . SER A 1 87 ? -2.348 -3.394 -13.333 1.00 57.75 87 SER A CA 1
ATOM 718 C C . SER A 1 87 ? -2.604 -1.898 -13.499 1.00 57.75 87 SER A C 1
ATOM 720 O O . SER A 1 87 ? -3.463 -1.335 -12.819 1.00 57.75 87 SER A O 1
ATOM 722 N N . ASP A 1 88 ? -1.856 -1.260 -14.393 1.00 51.94 88 ASP A N 1
ATOM 723 C CA . ASP A 1 88 ? -2.031 0.145 -14.771 1.00 51.94 88 ASP A CA 1
ATOM 724 C C . ASP A 1 88 ? -3.497 0.342 -15.231 1.00 51.94 88 ASP A C 1
ATOM 726 O O . ASP A 1 88 ? -3.867 -0.108 -16.313 1.00 51.94 88 ASP A O 1
ATOM 730 N N . GLY A 1 89 ? -4.363 0.866 -14.348 1.00 61.84 89 GLY A N 1
ATOM 731 C CA . GLY A 1 89 ? -5.829 0.907 -14.524 1.00 61.84 89 GLY A CA 1
ATOM 732 C C . GLY A 1 89 ? -6.683 0.210 -13.449 1.00 61.84 89 GLY A C 1
ATOM 733 O O . GLY A 1 89 ? -7.893 0.100 -13.631 1.00 61.84 89 GLY A O 1
ATOM 734 N N . ALA A 1 90 ? -6.096 -0.275 -12.350 1.00 63.94 90 ALA A N 1
ATOM 735 C CA . ALA A 1 90 ? -6.849 -0.915 -11.270 1.00 63.94 90 ALA A CA 1
ATOM 736 C C . ALA A 1 90 ? -7.915 0.009 -10.653 1.00 63.94 90 ALA A C 1
ATOM 738 O O . ALA A 1 90 ? -7.695 1.211 -10.478 1.00 63.94 90 ALA A O 1
ATOM 739 N N . ASP A 1 91 ? -9.051 -0.585 -10.283 1.00 84.50 91 ASP A N 1
ATOM 740 C CA . ASP A 1 91 ? -10.137 0.095 -9.583 1.00 84.50 91 ASP A CA 1
ATOM 741 C C . ASP A 1 91 ? -9.617 0.749 -8.289 1.00 84.50 91 ASP A C 1
ATOM 743 O O . ASP A 1 91 ? -8.901 0.136 -7.487 1.00 84.50 91 ASP A O 1
ATOM 747 N N . LEU A 1 92 ? -9.990 2.014 -8.075 1.00 86.19 92 LEU A N 1
ATOM 748 C CA . LEU A 1 92 ? -9.626 2.778 -6.882 1.00 86.19 92 LEU A CA 1
ATOM 749 C C . LEU A 1 92 ? -10.093 2.064 -5.605 1.00 86.19 92 LEU A C 1
ATOM 751 O O . LEU A 1 92 ? -9.411 2.140 -4.580 1.00 86.19 92 LEU A O 1
ATOM 755 N N . GLY A 1 93 ? -11.214 1.334 -5.671 1.00 89.25 93 GLY A N 1
ATOM 756 C CA . GLY A 1 93 ? -11.712 0.516 -4.565 1.00 89.25 93 GLY A CA 1
ATOM 757 C C . GLY A 1 93 ? -10.759 -0.623 -4.190 1.00 89.25 93 GLY A C 1
ATOM 758 O O . GLY A 1 93 ? -10.425 -0.806 -3.014 1.00 89.25 93 GLY A O 1
ATOM 759 N N . GLU A 1 94 ? -10.249 -1.357 -5.179 1.00 86.12 94 GLU A N 1
ATOM 760 C CA . GLU A 1 94 ? -9.274 -2.428 -4.954 1.00 86.12 94 GLU A CA 1
ATOM 761 C C . GLU A 1 94 ? -7.950 -1.878 -4.411 1.00 86.12 94 GLU A C 1
ATOM 763 O O . GLU A 1 94 ? -7.395 -2.428 -3.450 1.00 86.12 94 GLU A O 1
ATOM 768 N N . LEU A 1 95 ? -7.483 -0.746 -4.948 1.00 86.12 95 LEU A N 1
ATOM 769 C CA . LEU A 1 95 ? -6.292 -0.057 -4.455 1.00 86.12 95 LEU A CA 1
ATOM 770 C C . LEU A 1 95 ? -6.455 0.378 -2.989 1.00 86.12 95 LEU A C 1
ATOM 772 O O . LEU A 1 95 ? -5.572 0.120 -2.167 1.00 86.12 95 LEU A O 1
ATOM 776 N N . ALA A 1 96 ? -7.594 0.965 -2.621 1.00 89.81 96 ALA A N 1
ATOM 777 C CA . ALA A 1 96 ? -7.882 1.324 -1.233 1.00 89.81 96 ALA A CA 1
ATOM 778 C C . ALA A 1 96 ? -7.904 0.083 -0.322 1.00 89.81 96 ALA A C 1
ATOM 780 O O . ALA A 1 96 ? -7.310 0.080 0.756 1.00 89.81 96 ALA A O 1
ATOM 781 N N . SER A 1 97 ? -8.508 -1.017 -0.779 1.00 90.62 97 SER A N 1
ATOM 782 C CA . SER A 1 97 ? -8.557 -2.263 -0.007 1.00 90.62 97 SER A CA 1
ATOM 783 C C . SER A 1 97 ? -7.165 -2.871 0.223 1.00 90.62 97 SER A C 1
ATOM 785 O O . SER A 1 97 ? -6.852 -3.339 1.321 1.00 90.62 97 SER A O 1
ATOM 787 N N . SER A 1 98 ? -6.304 -2.844 -0.799 1.00 87.81 98 SER A N 1
ATOM 788 C CA . SER A 1 98 ? -4.945 -3.384 -0.726 1.00 87.81 98 SER A CA 1
ATOM 789 C C . SER A 1 98 ? -4.043 -2.528 0.160 1.00 87.81 98 SER A C 1
ATOM 791 O O . SER A 1 98 ? -3.339 -3.070 1.015 1.00 87.81 98 SER A O 1
ATOM 793 N N . THR A 1 99 ? -4.121 -1.199 0.031 1.00 89.81 99 THR A N 1
ATOM 794 C CA . THR A 1 99 ? -3.376 -0.266 0.884 1.00 89.81 99 THR A CA 1
ATOM 795 C C . THR A 1 99 ? -3.796 -0.428 2.341 1.00 89.81 99 THR A C 1
ATOM 797 O O . THR A 1 99 ? -2.929 -0.628 3.189 1.00 89.81 99 THR A O 1
ATOM 800 N N . TYR A 1 100 ? -5.098 -0.507 2.630 1.00 92.06 100 TYR A N 1
ATOM 801 C CA . TYR A 1 100 ? -5.603 -0.772 3.979 1.00 92.06 100 TYR A CA 1
ATOM 802 C C . TYR A 1 100 ? -5.068 -2.085 4.573 1.00 92.06 100 TYR A C 1
ATOM 804 O O . TYR A 1 100 ? -4.530 -2.095 5.681 1.00 92.06 100 TYR A O 1
ATOM 812 N N . ARG A 1 101 ? -5.135 -3.196 3.826 1.00 91.00 101 ARG A N 1
ATOM 813 C CA . ARG A 1 101 ? -4.576 -4.488 4.271 1.00 91.00 101 ARG A CA 1
ATOM 814 C C . ARG A 1 101 ? -3.070 -4.408 4.529 1.00 91.00 101 ARG A C 1
ATOM 816 O O . ARG A 1 101 ? -2.582 -4.996 5.493 1.00 91.00 101 ARG A O 1
ATOM 823 N N . SER A 1 102 ? -2.339 -3.679 3.686 1.00 90.44 102 SER A N 1
ATOM 824 C CA . SER A 1 102 ? -0.896 -3.491 3.849 1.00 90.44 102 SER A CA 1
ATOM 825 C C . SER A 1 102 ? -0.558 -2.696 5.114 1.00 90.44 102 SER A C 1
ATOM 827 O O . SER A 1 102 ? 0.374 -3.063 5.829 1.00 90.44 102 SER A O 1
ATOM 829 N N . GLU A 1 103 ? -1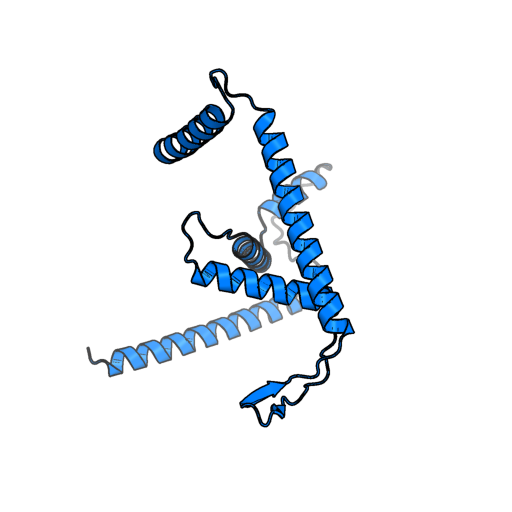.342 -1.664 5.433 1.00 90.06 103 GLU A N 1
ATOM 830 C CA . GLU A 1 103 ? -1.168 -0.854 6.640 1.00 90.06 103 GLU A CA 1
ATOM 831 C C . GLU A 1 103 ? -1.532 -1.655 7.896 1.00 90.06 103 GLU A C 1
ATOM 833 O O . GLU A 1 103 ? -0.774 -1.647 8.863 1.00 90.06 103 GLU A O 1
ATOM 838 N N . LEU A 1 104 ? -2.601 -2.462 7.868 1.00 90.00 104 LEU A N 1
ATOM 839 C CA . LEU A 1 104 ? -2.918 -3.390 8.963 1.00 90.00 104 LEU A CA 1
ATOM 840 C C . LEU A 1 104 ? -1.768 -4.360 9.256 1.00 90.00 104 LEU A C 1
ATOM 842 O O . LEU A 1 104 ? -1.410 -4.580 10.414 1.00 90.00 104 LEU A O 1
ATOM 846 N N . HIS A 1 105 ? -1.157 -4.923 8.214 1.00 88.94 105 HIS A N 1
ATOM 847 C CA . HIS A 1 105 ? -0.014 -5.815 8.380 1.00 88.94 105 HIS A CA 1
ATOM 848 C C . HIS A 1 105 ? 1.218 -5.083 8.940 1.00 88.94 105 HIS A C 1
ATOM 850 O O . HIS A 1 105 ? 1.953 -5.635 9.760 1.00 88.94 105 HIS A O 1
ATOM 856 N N . GLN A 1 106 ? 1.440 -3.825 8.545 1.00 87.94 106 GLN A N 1
ATOM 857 C CA . GLN A 1 106 ? 2.498 -2.988 9.118 1.00 87.94 106 GLN A CA 1
ATOM 858 C C . GLN A 1 106 ? 2.244 -2.666 10.596 1.00 87.94 106 GLN A C 1
ATOM 860 O O . GLN A 1 106 ? 3.180 -2.719 11.391 1.00 87.94 106 GLN A O 1
ATOM 865 N N . LEU A 1 107 ? 0.997 -2.388 10.986 1.00 85.44 107 LEU A N 1
ATOM 866 C CA . LEU A 1 107 ? 0.619 -2.160 12.384 1.00 85.44 107 LEU A CA 1
ATOM 867 C C . LEU A 1 107 ? 0.868 -3.403 13.249 1.00 85.44 107 LEU A C 1
ATOM 869 O O . LEU A 1 107 ? 1.427 -3.286 14.338 1.00 85.44 107 LEU A O 1
ATOM 873 N N . GLN A 1 108 ? 0.547 -4.596 12.735 1.00 85.12 108 GLN A N 1
ATOM 874 C CA . GLN A 1 108 ? 0.869 -5.864 13.403 1.00 85.12 108 GLN A CA 1
ATOM 875 C C . GLN A 1 108 ? 2.380 -6.047 13.585 1.00 85.12 108 GLN A C 1
ATOM 877 O O . GLN A 1 108 ? 2.829 -6.395 14.674 1.00 85.12 108 GLN A O 1
ATOM 882 N N . LYS A 1 109 ? 3.180 -5.765 12.548 1.00 85.75 109 LYS A N 1
ATOM 883 C CA . LYS A 1 109 ? 4.651 -5.843 12.624 1.00 85.75 109 LYS A CA 1
ATOM 884 C C . LYS A 1 109 ? 5.259 -4.859 13.614 1.00 85.75 109 LYS A C 1
ATOM 886 O O . LYS A 1 109 ? 6.258 -5.176 14.245 1.00 85.75 109 LYS A O 1
ATOM 891 N N . ARG A 1 110 ? 4.666 -3.672 13.748 1.00 81.25 110 ARG A N 1
ATOM 892 C CA . ARG A 1 110 ? 5.086 -2.657 14.723 1.00 81.25 110 ARG A CA 1
ATOM 893 C C . ARG A 1 110 ? 4.720 -3.026 16.163 1.00 81.25 110 ARG A C 1
ATOM 895 O O . ARG A 1 110 ? 5.068 -2.278 17.068 1.00 81.25 110 ARG A O 1
ATOM 902 N N . GLY A 1 111 ? 4.030 -4.149 16.379 1.00 77.56 111 GLY A N 1
ATOM 903 C CA . GLY A 1 111 ? 3.648 -4.603 17.711 1.00 77.56 111 GLY A CA 1
ATOM 904 C C . GLY A 1 111 ? 2.668 -3.654 18.392 1.00 77.56 111 GLY A C 1
ATOM 905 O O . GLY A 1 111 ? 2.694 -3.537 19.614 1.00 77.56 111 GLY A O 1
ATOM 906 N N . VAL A 1 112 ? 1.828 -2.948 17.620 1.00 74.69 112 VAL A N 1
ATOM 907 C CA . VAL A 1 112 ? 0.806 -2.066 18.195 1.00 74.69 112 VAL A CA 1
ATOM 908 C C . VAL A 1 112 ? -0.139 -2.928 19.028 1.00 74.69 112 VAL A C 1
ATOM 910 O O . VAL A 1 112 ? -0.885 -3.757 18.502 1.00 74.69 112 VAL A O 1
ATOM 913 N N . VAL A 1 113 ? -0.051 -2.768 20.346 1.00 71.25 113 VAL A N 1
ATOM 914 C CA . VAL A 1 113 ? -0.874 -3.494 21.311 1.00 71.25 113 VAL A CA 1
ATOM 915 C C . VAL A 1 113 ? -2.319 -3.034 21.147 1.00 71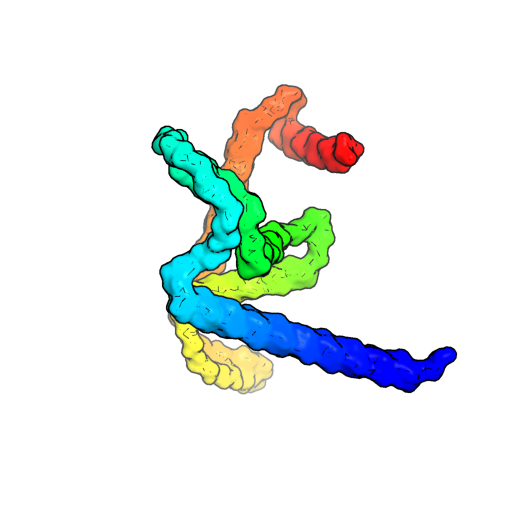.25 113 VAL A C 1
ATOM 917 O O . VAL A 1 113 ? -2.580 -1.866 20.856 1.00 71.25 113 VAL A O 1
ATOM 920 N N . LYS A 1 114 ? -3.276 -3.952 21.317 1.00 72.56 114 LYS A N 1
ATOM 921 C CA . LYS A 1 114 ? -4.694 -3.583 21.372 1.00 72.56 114 LYS A CA 1
ATOM 922 C C . LYS A 1 114 ? -4.891 -2.619 22.545 1.00 72.56 114 LYS A C 1
ATOM 924 O O . LYS A 1 114 ? -4.803 -3.041 23.695 1.00 72.56 114 LYS A O 1
ATOM 929 N N . GLY A 1 115 ? -5.122 -1.345 22.235 1.00 68.81 115 GLY A N 1
ATOM 930 C CA . GLY A 1 115 ? -5.445 -0.324 23.226 1.00 68.81 115 GLY A CA 1
ATOM 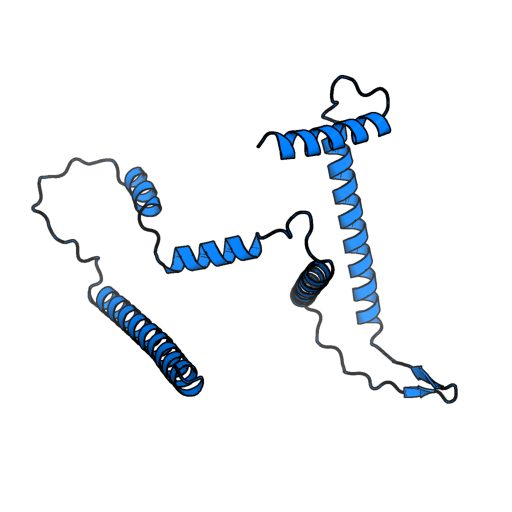931 C C . GLY A 1 115 ? -6.752 -0.642 23.951 1.00 68.81 115 GLY A C 1
ATOM 932 O O . GLY A 1 115 ? -7.557 -1.468 23.500 1.00 68.81 115 GLY A O 1
ATOM 933 N N . ARG A 1 116 ? -6.974 0.016 25.091 1.00 73.62 116 ARG A N 1
ATOM 934 C CA . ARG A 1 116 ? -8.268 -0.062 25.778 1.00 73.62 116 ARG A CA 1
ATOM 935 C C . ARG A 1 116 ? -9.336 0.568 24.892 1.00 73.62 116 ARG A C 1
ATOM 937 O O . ARG A 1 116 ? -9.132 1.640 24.338 1.00 73.62 116 ARG A O 1
ATOM 944 N N . VAL A 1 117 ? -10.483 -0.096 24.777 1.00 75.69 117 VAL A N 1
ATOM 945 C CA . VAL A 1 117 ? -11.631 0.468 24.062 1.00 75.69 117 VAL A CA 1
ATOM 946 C C . VAL A 1 117 ? -12.207 1.596 24.912 1.00 75.69 117 VAL A C 1
ATOM 948 O O . VAL A 1 117 ? -12.803 1.354 25.964 1.00 75.69 117 VAL A O 1
ATOM 951 N N . THR A 1 118 ? -12.002 2.825 24.463 1.00 74.81 118 THR A N 1
ATOM 952 C CA . THR A 1 118 ? -12.536 4.042 25.069 1.00 74.81 118 THR A CA 1
ATOM 953 C C . THR A 1 118 ? -13.991 4.202 24.630 1.00 74.81 118 THR A C 1
ATOM 955 O O . THR A 1 118 ? -14.357 3.989 23.473 1.00 74.81 118 THR A O 1
ATOM 958 N N . LYS A 1 119 ? -14.880 4.494 25.583 1.00 77.62 119 LYS A N 1
ATOM 959 C CA . LYS A 1 119 ? -16.285 4.785 25.272 1.00 77.62 119 LYS A CA 1
ATOM 960 C C . LYS A 1 119 ? -16.403 6.281 25.020 1.00 77.62 119 LYS A C 1
ATOM 962 O O . LYS A 1 119 ? -16.167 7.062 25.939 1.00 77.62 119 LYS A O 1
ATOM 967 N N . GLY A 1 120 ? -16.787 6.660 23.804 1.00 80.44 120 GLY A N 1
ATOM 968 C CA . GLY A 1 120 ? -17.059 8.056 23.471 1.00 80.44 120 GLY A CA 1
ATOM 969 C C . GLY A 1 120 ? -18.184 8.629 24.329 1.00 80.44 120 GLY A C 1
ATOM 970 O O . GLY A 1 120 ? -19.177 7.951 24.607 1.00 80.44 120 GLY A O 1
ATOM 971 N N . ARG A 1 121 ? -18.021 9.880 24.760 1.00 84.56 121 ARG A N 1
ATOM 972 C CA . ARG A 1 121 ? -19.048 10.646 25.475 1.00 84.56 121 ARG A CA 1
ATOM 973 C C . ARG A 1 121 ? -19.625 11.695 24.537 1.00 84.56 121 ARG A C 1
ATOM 975 O O . ARG A 1 121 ? -18.892 12.306 23.767 1.00 84.56 121 ARG A O 1
ATOM 982 N N . ILE A 1 122 ? -20.935 11.911 24.602 1.00 86.00 122 ILE A N 1
ATOM 983 C CA . ILE A 1 122 ? -21.584 12.995 23.862 1.00 86.00 122 ILE A CA 1
ATOM 984 C C . ILE A 1 122 ? -21.615 14.214 24.783 1.00 86.00 122 ILE A C 1
ATOM 986 O O . ILE A 1 122 ? -22.189 14.165 25.870 1.00 86.00 122 ILE A O 1
ATOM 990 N N . SER A 1 123 ? -20.947 15.283 24.364 1.00 85.31 123 SER A N 1
ATOM 991 C CA . SER A 1 123 ? -20.974 16.588 25.019 1.00 85.31 123 SER A CA 1
ATOM 992 C C . SER A 1 123 ? -22.384 17.180 24.982 1.00 85.31 123 SER A C 1
ATOM 994 O O . SER A 1 123 ? -23.165 16.900 24.072 1.00 85.31 123 SER A O 1
ATOM 996 N N . ALA A 1 124 ? -22.687 18.085 25.914 1.0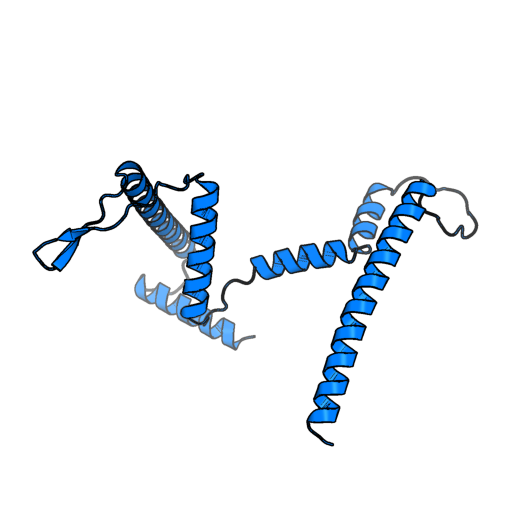0 83.31 124 ALA A N 1
ATOM 997 C CA . ALA A 1 124 ? -23.915 18.883 25.890 1.00 83.31 124 ALA A CA 1
ATOM 998 C C . ALA A 1 124 ? -24.079 19.693 24.584 1.00 83.31 124 ALA A C 1
ATOM 1000 O O . ALA A 1 124 ? -25.197 20.010 24.194 1.00 83.31 124 ALA A O 1
ATOM 1001 N N . SER A 1 125 ? -22.977 19.978 23.879 1.00 86.50 125 SER A N 1
ATOM 1002 C CA . SER A 1 125 ? -22.960 20.615 22.554 1.00 86.50 125 SER A CA 1
ATOM 1003 C C . SER A 1 125 ? -23.280 19.667 21.385 1.00 86.50 125 SER A C 1
ATOM 1005 O O . SER A 1 125 ? -23.254 20.091 20.233 1.00 86.50 125 SER A O 1
ATOM 1007 N N . GLY A 1 126 ? -23.532 18.380 21.649 1.00 89.38 126 GLY A N 1
ATOM 1008 C CA . GLY A 1 126 ? -23.746 17.345 20.629 1.00 89.38 126 GLY A CA 1
ATOM 1009 C C . GLY A 1 126 ? -22.461 16.781 20.009 1.00 89.38 126 GLY A C 1
ATOM 1010 O O . GLY A 1 126 ? -22.529 15.943 19.114 1.00 89.38 126 GLY A O 1
ATOM 1011 N N . GLN A 1 127 ? -21.285 17.211 20.472 1.00 90.12 127 GLN A N 1
ATOM 1012 C CA . GLN A 1 127 ? -19.996 16.717 19.980 1.00 90.12 127 GLN A CA 1
ATOM 1013 C C . GLN A 1 127 ? -19.615 15.387 20.637 1.00 90.12 127 GLN A C 1
ATOM 1015 O O . GLN A 1 127 ? -19.755 15.228 21.848 1.00 90.12 127 GLN A O 1
ATOM 1020 N N . VAL A 1 128 ? -19.094 14.444 19.852 1.00 88.00 128 VAL A N 1
ATOM 1021 C CA . VAL A 1 128 ? -18.535 13.189 20.371 1.00 88.00 128 VAL A CA 1
ATOM 1022 C C . VAL A 1 128 ? -17.095 13.442 20.808 1.00 88.00 128 VAL A C 1
ATOM 1024 O O . VAL A 1 128 ? -16.250 13.777 19.982 1.00 88.00 128 VAL A O 1
ATOM 1027 N N . VAL A 1 129 ? -16.824 13.278 22.100 1.00 85.50 129 VAL A N 1
ATOM 1028 C CA . VAL A 1 129 ? -15.483 13.373 22.686 1.00 85.50 129 VAL A CA 1
ATOM 1029 C C . VAL A 1 129 ? -14.971 11.960 22.955 1.00 85.50 129 VAL A C 1
ATOM 1031 O O . VAL A 1 129 ? -15.646 11.158 23.610 1.00 85.50 129 VAL A O 1
ATOM 1034 N N . LEU A 1 130 ? -13.794 11.654 22.411 1.00 85.62 130 LEU A N 1
ATOM 1035 C CA . LEU A 1 130 ? -13.081 10.390 22.572 1.00 85.62 130 LEU A CA 1
ATOM 1036 C C . LEU A 1 130 ? -11.764 10.675 23.294 1.00 85.62 130 LEU A C 1
ATOM 1038 O O . LEU A 1 130 ? -10.902 11.365 22.755 1.00 85.62 130 LEU A O 1
ATOM 1042 N N . ASP A 1 131 ? -11.633 10.151 24.510 1.00 83.69 131 ASP A N 1
ATOM 1043 C CA . ASP A 1 131 ? -10.410 10.259 25.304 1.00 83.69 131 ASP A CA 1
ATOM 1044 C C . ASP A 1 131 ? -9.521 9.044 25.011 1.00 83.69 131 ASP A C 1
ATOM 1046 O O . ASP A 1 131 ? -9.617 8.025 25.695 1.00 83.69 131 ASP A O 1
ATOM 1050 N N . ASP A 1 132 ? -8.701 9.136 23.964 1.00 83.56 132 ASP A N 1
ATOM 1051 C CA . ASP A 1 132 ? -7.793 8.067 23.532 1.00 83.56 132 ASP A CA 1
ATOM 1052 C C . ASP A 1 132 ? -6.408 8.158 24.197 1.00 83.56 132 ASP A C 1
ATOM 1054 O O . ASP A 1 132 ? -6.009 9.196 24.726 1.00 83.56 132 ASP A O 1
ATOM 1058 N N . GLU A 1 133 ? -5.647 7.056 24.180 1.00 86.75 133 GLU A N 1
ATOM 1059 C CA . GLU A 1 133 ? -4.280 7.048 24.717 1.00 86.75 133 GLU A CA 1
ATOM 1060 C C . GLU A 1 133 ? -3.351 7.935 23.864 1.00 86.75 133 GLU A C 1
ATOM 1062 O O . GLU A 1 133 ? -3.152 7.643 22.677 1.00 86.75 133 GLU A O 1
ATOM 1067 N N . PRO A 1 134 ? -2.708 8.966 24.450 1.00 88.00 134 PRO A N 1
ATOM 1068 C CA . PRO A 1 134 ? -1.883 9.911 23.695 1.00 88.00 134 PRO A CA 1
ATOM 1069 C C . PRO A 1 134 ? -0.680 9.225 23.039 1.00 88.00 134 PRO A C 1
ATOM 1071 O O . PRO A 1 134 ? -0.340 9.523 21.898 1.00 88.00 134 PRO A O 1
ATOM 1074 N N . GLU A 1 135 ? -0.105 8.210 23.691 1.00 88.06 135 GLU A N 1
ATOM 1075 C CA . GLU A 1 135 ? 1.019 7.452 23.136 1.00 88.06 135 GLU A CA 1
ATOM 1076 C C . GLU A 1 135 ? 0.681 6.743 21.816 1.00 88.06 135 GLU A C 1
ATOM 1078 O O . GLU A 1 135 ? 1.549 6.574 20.957 1.00 88.06 135 GLU A O 1
ATOM 1083 N N . LEU A 1 136 ? -0.563 6.277 21.648 1.00 86.00 136 LEU A N 1
ATOM 1084 C CA . LEU A 1 136 ? -1.002 5.629 20.410 1.00 86.00 136 LEU A CA 1
ATOM 1085 C C . LEU A 1 136 ? -1.186 6.657 19.292 1.00 86.00 136 LEU A C 1
ATOM 1087 O O . LEU A 1 136 ? -0.837 6.371 18.143 1.00 86.00 136 LEU A O 1
ATOM 1091 N N . VAL A 1 137 ? -1.675 7.850 19.632 1.00 88.75 137 VAL A N 1
ATOM 1092 C CA . VAL A 1 137 ? -1.806 8.974 18.696 1.00 88.75 137 VAL A CA 1
ATOM 1093 C C . VAL A 1 137 ? -0.427 9.435 18.222 1.00 88.75 137 VAL A C 1
ATOM 1095 O O . VAL A 1 137 ? -0.212 9.570 17.017 1.00 88.75 137 VAL A O 1
ATOM 1098 N N . ASP A 1 138 ? 0.540 9.561 19.128 1.00 90.81 138 ASP A N 1
ATOM 1099 C CA . ASP A 1 138 ? 1.912 9.947 18.787 1.00 90.81 138 ASP A CA 1
ATOM 1100 C C . ASP A 1 138 ? 2.600 8.894 17.907 1.00 90.81 138 ASP A C 1
ATOM 1102 O O . ASP A 1 138 ? 3.239 9.221 16.902 1.00 90.81 138 ASP A O 1
ATOM 1106 N N . LYS A 1 139 ? 2.419 7.602 18.219 1.00 89.25 139 LYS A N 1
ATOM 1107 C CA . LYS A 1 139 ? 2.914 6.496 17.378 1.00 89.25 139 LYS A CA 1
ATOM 1108 C C . LYS A 1 139 ? 2.292 6.527 15.980 1.00 89.25 139 LYS A C 1
ATOM 1110 O O . LYS A 1 139 ? 2.989 6.246 15.001 1.00 89.25 139 LYS A O 1
ATOM 1115 N N . LEU A 1 140 ? 1.008 6.871 15.869 1.00 89.88 140 LEU A N 1
ATOM 1116 C CA . LEU A 1 140 ? 0.328 7.031 14.585 1.00 89.88 140 LEU A CA 1
ATOM 1117 C C . LEU A 1 140 ? 0.891 8.224 13.801 1.00 89.88 140 LEU A C 1
ATOM 1119 O O . LEU A 1 140 ? 1.217 8.069 12.624 1.00 89.88 140 LEU A O 1
ATOM 1123 N N . ALA A 1 141 ? 1.060 9.380 14.443 1.00 93.62 141 ALA A N 1
ATOM 1124 C CA . ALA A 1 141 ? 1.641 10.565 13.818 1.00 93.62 141 ALA A CA 1
AT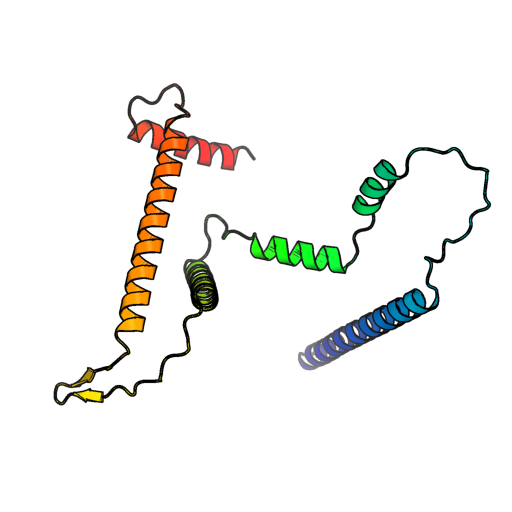OM 1125 C C . ALA A 1 141 ? 3.057 10.279 13.289 1.00 93.62 141 ALA A C 1
ATOM 1127 O O . ALA A 1 141 ? 3.344 10.500 12.109 1.00 93.62 141 ALA A O 1
ATOM 1128 N N . ALA A 1 142 ? 3.910 9.666 14.115 1.00 91.88 142 ALA A N 1
ATOM 1129 C CA . ALA A 1 142 ? 5.264 9.280 13.727 1.00 91.88 142 ALA A CA 1
ATOM 1130 C C . ALA A 1 142 ? 5.270 8.284 12.553 1.00 91.88 142 ALA A C 1
ATOM 1132 O O . ALA A 1 142 ? 6.077 8.400 11.627 1.00 91.88 142 ALA A O 1
ATOM 1133 N N . ALA A 1 143 ? 4.348 7.316 12.551 1.00 89.94 143 ALA A N 1
ATOM 1134 C CA . ALA A 1 143 ? 4.185 6.375 11.449 1.00 89.94 143 ALA A CA 1
ATOM 1135 C C . ALA A 1 143 ? 3.808 7.075 10.134 1.00 89.94 143 ALA A C 1
ATOM 1137 O O . ALA A 1 143 ? 4.398 6.777 9.091 1.00 89.94 143 ALA A O 1
ATOM 1138 N N . VAL A 1 144 ? 2.859 8.013 10.173 1.00 92.50 144 VAL A N 1
ATOM 1139 C CA . VAL A 1 144 ? 2.442 8.786 8.995 1.00 92.50 144 VAL A CA 1
ATOM 1140 C C . VAL A 1 144 ? 3.615 9.602 8.457 1.00 92.50 144 VAL A C 1
ATOM 1142 O O . VAL A 1 144 ? 3.925 9.507 7.267 1.00 92.50 144 VAL A O 1
ATOM 1145 N N . GLU A 1 145 ? 4.344 10.309 9.319 1.00 95.50 145 GLU A N 1
ATOM 1146 C CA . GLU A 1 145 ? 5.528 11.065 8.905 1.00 95.50 145 GLU A CA 1
ATOM 1147 C C . GLU A 1 145 ? 6.605 10.187 8.267 1.00 95.50 145 GLU A C 1
ATOM 1149 O O . GLU A 1 145 ? 7.171 10.546 7.232 1.00 95.50 145 GLU A O 1
ATOM 1154 N N . GLN A 1 146 ? 6.894 9.023 8.854 1.00 92.75 146 GLN A N 1
ATOM 1155 C CA . GLN A 1 146 ? 7.868 8.087 8.296 1.00 92.75 146 GLN A CA 1
ATOM 1156 C C . GLN A 1 146 ? 7.451 7.606 6.904 1.00 92.75 146 GLN A C 1
ATOM 1158 O O . GLN A 1 146 ? 8.282 7.561 5.993 1.00 92.75 146 GLN A O 1
ATOM 1163 N N . THR A 1 147 ? 6.170 7.277 6.704 1.00 91.12 147 THR A N 1
ATOM 1164 C CA . THR A 1 147 ? 5.679 6.868 5.378 1.00 91.12 147 THR A CA 1
ATOM 1165 C C . THR A 1 147 ? 5.756 8.009 4.365 1.00 91.12 147 THR A C 1
ATOM 1167 O O . THR A 1 147 ? 6.150 7.772 3.222 1.00 91.12 147 THR A O 1
ATOM 1170 N N . ALA A 1 148 ? 5.466 9.249 4.772 1.00 94.44 148 ALA A N 1
ATOM 1171 C CA . ALA A 1 148 ? 5.592 10.428 3.921 1.00 94.44 148 ALA A CA 1
ATOM 1172 C C . ALA A 1 148 ? 7.054 10.682 3.516 1.00 94.44 148 ALA A C 1
ATOM 1174 O O . ALA A 1 148 ? 7.350 10.799 2.324 1.00 94.44 148 ALA A O 1
ATOM 1175 N N . LYS A 1 149 ? 7.983 10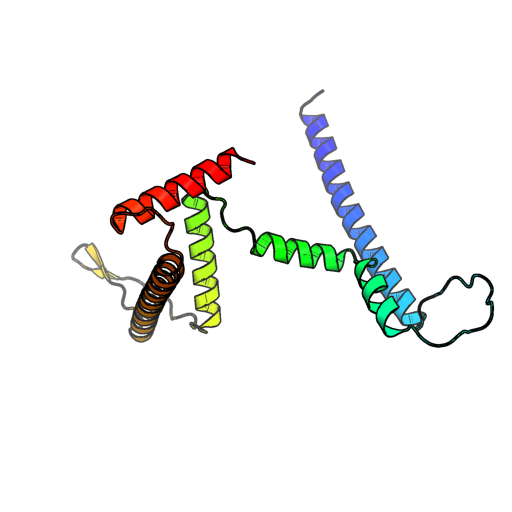.665 4.484 1.00 95.88 149 LYS A N 1
ATOM 1176 C CA . LYS A 1 149 ? 9.432 10.806 4.250 1.00 95.88 149 LYS A CA 1
ATOM 1177 C C . LYS A 1 149 ? 9.953 9.720 3.309 1.00 95.88 149 LYS A C 1
ATOM 1179 O O . LYS A 1 149 ? 10.669 10.026 2.357 1.00 95.88 149 LYS A O 1
ATOM 1184 N N . ARG A 1 150 ? 9.540 8.465 3.514 1.00 93.62 150 ARG A N 1
ATOM 1185 C CA . ARG A 1 150 ? 9.911 7.343 2.640 1.00 93.62 150 ARG A CA 1
ATOM 1186 C C . ARG A 1 150 ? 9.398 7.535 1.213 1.00 93.62 150 ARG A C 1
ATOM 1188 O O . ARG A 1 150 ? 10.184 7.448 0.277 1.00 93.62 150 ARG A O 1
ATOM 1195 N N . ARG A 1 151 ? 8.109 7.851 1.037 1.00 91.94 151 ARG A N 1
ATOM 1196 C CA . ARG A 1 151 ? 7.512 8.098 -0.291 1.00 91.94 151 ARG A CA 1
ATOM 1197 C C . ARG A 1 151 ? 8.210 9.246 -1.018 1.00 91.94 151 ARG A C 1
ATOM 1199 O O . ARG A 1 151 ? 8.417 9.165 -2.226 1.00 91.94 151 ARG A O 1
ATOM 1206 N N . HIS A 1 152 ? 8.578 10.298 -0.293 1.00 94.44 152 HIS A N 1
ATOM 1207 C CA . HIS A 1 152 ? 9.324 11.421 -0.845 1.00 94.44 152 HIS A CA 1
ATOM 1208 C C . HIS A 1 152 ? 10.736 11.011 -1.289 1.00 94.44 152 HIS A C 1
ATOM 1210 O O . HIS A 1 152 ? 11.110 11.269 -2.430 1.00 94.44 152 HIS A O 1
ATOM 1216 N N . ALA A 1 153 ? 11.488 10.307 -0.438 1.00 94.62 153 ALA A N 1
ATOM 1217 C CA . ALA A 1 153 ? 12.821 9.810 -0.777 1.00 94.62 153 ALA A CA 1
ATOM 1218 C C . ALA A 1 153 ? 12.794 8.848 -1.977 1.00 94.62 153 ALA A C 1
ATOM 1220 O O . ALA A 1 153 ? 13.629 8.953 -2.872 1.00 94.62 153 ALA A O 1
ATOM 1221 N N . ASP A 1 154 ? 11.811 7.948 -2.042 1.00 91.75 154 ASP A N 1
ATOM 1222 C CA . ASP A 1 154 ? 11.645 7.025 -3.167 1.00 91.75 154 ASP A CA 1
ATOM 1223 C C . ASP A 1 154 ? 11.332 7.777 -4.473 1.00 91.75 154 ASP A C 1
ATOM 1225 O O . ASP A 1 154 ? 11.862 7.425 -5.528 1.00 91.75 154 ASP A O 1
ATOM 1229 N N . ARG A 1 155 ? 10.524 8.847 -4.416 1.00 88.25 155 ARG A N 1
ATOM 1230 C CA . ARG A 1 155 ? 10.278 9.726 -5.573 1.00 88.25 155 ARG A CA 1
ATOM 1231 C C . ARG A 1 155 ? 11.534 10.474 -6.004 1.00 88.25 155 ARG A C 1
ATOM 1233 O O . ARG A 1 155 ? 11.812 10.505 -7.197 1.00 88.25 155 ARG A O 1
ATOM 1240 N N . GLN A 1 156 ? 12.304 11.023 -5.067 1.00 88.88 156 GLN A N 1
ATOM 1241 C CA . GLN A 1 156 ? 13.561 11.703 -5.388 1.00 88.88 156 GLN A CA 1
ATOM 1242 C C . GLN A 1 156 ? 14.585 10.752 -6.011 1.00 88.88 156 GLN A C 1
ATOM 1244 O O . GLN A 1 156 ? 15.208 11.096 -7.009 1.00 88.88 156 GLN A O 1
ATOM 1249 N N . LYS A 1 157 ? 14.722 9.532 -5.479 1.00 89.44 157 LYS A N 1
ATOM 1250 C CA . LYS A 1 157 ? 15.605 8.507 -6.054 1.00 89.44 157 LYS A CA 1
ATOM 1251 C C . LYS A 1 157 ? 15.196 8.129 -7.474 1.00 89.44 157 LYS A C 1
ATOM 1253 O O . LYS A 1 157 ? 16.065 7.972 -8.324 1.00 89.44 157 LYS A O 1
ATOM 1258 N N . LYS A 1 158 ? 13.891 7.994 -7.736 1.00 84.69 158 LYS A N 1
ATOM 1259 C CA . LYS A 1 158 ? 13.378 7.755 -9.092 1.00 84.69 158 LYS A CA 1
ATOM 1260 C C . LYS A 1 158 ? 13.687 8.928 -10.016 1.00 84.69 158 LYS A C 1
ATOM 1262 O O . LYS A 1 158 ? 14.296 8.705 -11.047 1.00 84.69 158 LYS A O 1
ATOM 1267 N N . ALA A 1 159 ? 13.388 10.157 -9.598 1.00 80.12 159 ALA A N 1
ATOM 1268 C CA . ALA A 1 159 ? 13.697 11.352 -10.381 1.00 80.12 159 ALA A CA 1
ATOM 1269 C C . ALA A 1 159 ? 15.200 11.479 -10.694 1.00 80.12 159 ALA A C 1
ATOM 1271 O O . ALA A 1 159 ? 15.567 11.789 -11.820 1.00 80.12 159 ALA A O 1
ATOM 1272 N N . ALA A 1 160 ? 16.079 11.172 -9.734 1.00 79.06 160 ALA A N 1
ATOM 1273 C CA . ALA A 1 160 ? 17.527 11.190 -9.942 1.00 79.06 160 ALA A CA 1
ATOM 1274 C C . ALA A 1 160 ? 18.003 10.085 -10.901 1.00 79.06 160 ALA A C 1
ATOM 1276 O O . ALA A 1 160 ? 18.858 10.329 -11.750 1.00 79.06 160 ALA A O 1
ATOM 1277 N N . LYS A 1 161 ? 17.444 8.872 -10.784 1.00 78.31 161 LYS A N 1
ATOM 1278 C CA . LYS A 1 161 ? 17.757 7.751 -11.681 1.00 78.31 161 LYS A CA 1
ATOM 1279 C C . LYS A 1 161 ? 17.291 8.039 -13.106 1.00 78.31 161 LYS A C 1
ATOM 1281 O O . LYS A 1 161 ? 18.059 7.855 -14.046 1.00 78.31 161 LYS A O 1
ATOM 1286 N N . ASP A 1 162 ? 16.062 8.523 -13.239 1.00 67.50 162 ASP A N 1
ATOM 1287 C CA . ASP A 1 162 ? 15.460 8.860 -14.522 1.00 67.50 162 ASP A CA 1
ATOM 1288 C C . ASP A 1 162 ? 16.200 10.047 -15.146 1.00 67.50 162 ASP A C 1
ATOM 1290 O O . ASP A 1 162 ? 16.477 10.004 -16.335 1.00 67.50 162 ASP A O 1
ATOM 1294 N N . GLY A 1 163 ? 16.646 11.025 -14.342 1.00 62.16 163 GLY A N 1
ATOM 1295 C CA . GLY A 1 163 ? 17.444 12.191 -14.739 1.00 62.16 163 GLY A CA 1
ATOM 1296 C C . GLY A 1 163 ? 18.816 11.879 -15.358 1.00 62.16 163 GLY A C 1
ATOM 1297 O O . GLY A 1 163 ? 19.284 12.637 -16.213 1.00 62.16 163 GLY A O 1
ATOM 1298 N N . GLY A 1 164 ? 19.429 10.738 -15.027 1.00 55.50 164 GLY A N 1
ATOM 1299 C CA . GLY A 1 164 ? 20.716 10.307 -15.594 1.00 55.50 164 GLY A CA 1
ATOM 1300 C C . GLY A 1 164 ? 20.634 9.763 -17.025 1.00 55.50 164 GLY A C 1
ATOM 1301 O O . GLY A 1 164 ? 21.616 9.805 -17.760 1.00 55.50 164 GLY A O 1
ATOM 1302 N N . GLN A 1 165 ? 19.460 9.298 -17.455 1.00 56.09 165 GLN A N 1
ATOM 1303 C CA . GLN A 1 165 ? 19.254 8.708 -18.779 1.00 56.09 165 GLN A CA 1
ATOM 1304 C C . GLN A 1 165 ? 18.732 9.777 -19.745 1.00 56.09 165 GLN A C 1
ATOM 1306 O O . GLN A 1 165 ? 17.563 9.784 -20.119 1.00 56.09 165 GLN A O 1
ATOM 1311 N N . ALA A 1 166 ? 19.564 10.778 -20.046 1.00 53.56 166 ALA A N 1
ATOM 1312 C CA . ALA A 1 166 ? 19.174 11.866 -20.935 1.00 53.56 166 ALA A CA 1
ATOM 1313 C C . ALA A 1 166 ? 18.846 11.305 -22.328 1.00 53.56 166 ALA A C 1
ATOM 1315 O O . ALA A 1 166 ? 19.743 10.937 -23.084 1.00 53.56 166 ALA A O 1
ATOM 1316 N N . MET A 1 167 ? 17.555 11.238 -22.663 1.00 55.94 167 MET A N 1
ATOM 1317 C CA . MET A 1 167 ? 17.103 11.051 -24.040 1.00 55.94 167 MET A CA 1
ATOM 1318 C C . MET A 1 167 ? 17.690 12.190 -24.876 1.00 55.94 167 MET A C 1
ATOM 1320 O O . MET A 1 167 ? 17.374 13.363 -24.653 1.00 55.94 167 MET A O 1
ATOM 1324 N N . ALA A 1 168 ? 18.589 11.851 -25.799 1.00 56.75 168 ALA A N 1
ATOM 1325 C CA . ALA A 1 168 ? 19.179 12.801 -26.729 1.00 56.75 168 ALA A CA 1
ATOM 1326 C C . ALA A 1 168 ? 18.049 13.533 -27.479 1.00 56.75 168 ALA A C 1
ATOM 1328 O O . ALA A 1 168 ? 17.317 12.918 -28.248 1.00 56.75 168 ALA A O 1
ATOM 1329 N N . GLY A 1 169 ? 17.874 14.833 -27.209 1.00 65.25 169 GLY A N 1
ATOM 1330 C CA . GLY A 1 169 ? 16.867 15.674 -27.872 1.00 65.25 169 GLY A CA 1
ATOM 1331 C C . GLY A 1 169 ? 15.908 16.451 -26.961 1.00 65.25 169 GLY A C 1
ATOM 1332 O O . GLY A 1 169 ? 15.099 17.225 -27.470 1.00 65.25 169 GLY A O 1
ATOM 1333 N N . SER A 1 170 ? 15.968 16.316 -25.630 1.00 69.69 170 SER A N 1
ATOM 1334 C CA . SER A 1 170 ? 15.134 17.145 -24.744 1.00 69.69 170 SER A CA 1
ATOM 1335 C C . SER A 1 170 ? 15.713 18.554 -24.546 1.00 69.69 170 SER A C 1
ATOM 1337 O O . SER A 1 170 ? 16.785 18.710 -23.969 1.00 69.69 170 SER A O 1
ATOM 1339 N N . LEU A 1 171 ? 14.967 19.582 -24.963 1.00 75.25 171 LEU A N 1
ATOM 1340 C CA . LEU A 1 171 ? 15.323 21.006 -24.810 1.00 75.25 171 LEU A CA 1
ATOM 1341 C C . LEU A 1 171 ? 15.161 21.532 -23.369 1.00 75.25 171 LEU A C 1
ATOM 1343 O O . LEU A 1 171 ? 15.838 22.474 -22.970 1.00 75.25 171 LEU A O 1
ATOM 1347 N N . ASN A 1 172 ? 14.243 20.948 -22.591 1.00 81.94 172 ASN A N 1
ATOM 1348 C CA . ASN A 1 172 ? 14.018 21.261 -21.178 1.00 81.94 172 ASN A CA 1
ATOM 1349 C C . ASN A 1 172 ? 13.472 20.028 -20.427 1.00 81.94 172 ASN A C 1
ATOM 1351 O O . ASN A 1 172 ? 13.076 19.037 -21.043 1.00 81.94 172 ASN A O 1
ATOM 1355 N N . GLU A 1 173 ? 13.419 20.095 -19.094 1.00 81.06 173 GLU A N 1
ATOM 1356 C CA . GLU A 1 173 ? 12.998 18.972 -18.237 1.00 81.06 173 GLU A CA 1
ATOM 1357 C C . GLU A 1 173 ? 11.524 18.575 -18.435 1.00 81.06 173 GLU A C 1
ATOM 1359 O O . GLU A 1 173 ? 11.171 17.398 -18.400 1.00 81.06 173 GLU A O 1
ATOM 1364 N N . LYS A 1 174 ? 10.650 19.534 -18.764 1.00 85.44 174 LYS A N 1
ATOM 1365 C CA . LYS A 1 174 ? 9.245 19.242 -19.101 1.00 85.44 174 LYS A CA 1
ATOM 1366 C C . LYS A 1 174 ? 9.118 18.463 -20.413 1.00 85.44 174 LYS A C 1
ATOM 1368 O O . LYS A 1 174 ? 8.321 17.535 -20.500 1.00 85.44 174 LYS A O 1
ATOM 1373 N N . ASN A 1 175 ? 9.907 18.832 -21.418 1.00 84.06 175 ASN A N 1
ATOM 1374 C CA . ASN A 1 175 ? 9.962 18.184 -22.724 1.00 84.06 175 ASN A CA 1
ATOM 1375 C C . ASN A 1 175 ? 10.568 16.781 -22.592 1.00 84.06 175 ASN A C 1
ATOM 1377 O O . ASN A 1 175 ? 10.082 15.834 -23.195 1.00 84.06 175 ASN A O 1
ATOM 1381 N N . ARG A 1 176 ? 11.547 16.610 -21.697 1.00 83.06 176 ARG A N 1
ATOM 1382 C CA . ARG A 1 176 ? 12.051 15.289 -21.316 1.00 83.06 176 ARG A CA 1
ATOM 1383 C C . ARG A 1 176 ? 10.939 14.386 -20.772 1.00 83.06 176 ARG A C 1
ATOM 1385 O O . ARG A 1 176 ? 10.732 13.308 -21.315 1.00 83.06 176 ARG A O 1
ATOM 1392 N N . HIS A 1 177 ? 10.186 14.835 -19.765 1.00 84.00 177 HIS A N 1
ATOM 1393 C CA . HIS A 1 177 ? 9.072 14.050 -19.213 1.00 84.00 177 HIS A CA 1
ATOM 1394 C C . HIS A 1 177 ? 7.966 13.769 -20.233 1.00 84.00 177 HIS A C 1
ATOM 1396 O O . HIS A 1 177 ? 7.304 12.733 -20.172 1.00 84.00 177 HIS A O 1
ATOM 1402 N N . PHE A 1 178 ? 7.748 14.691 -21.172 1.00 86.25 178 PHE A N 1
ATOM 1403 C CA . PHE A 1 178 ? 6.813 14.489 -22.269 1.00 86.25 178 PHE A CA 1
ATOM 1404 C C . PHE A 1 178 ? 7.293 13.394 -23.231 1.00 86.25 178 PHE A C 1
ATOM 1406 O O . PHE A 1 178 ? 6.524 12.483 -23.529 1.00 86.25 178 PHE A O 1
ATOM 1413 N N . ASN A 1 179 ? 8.562 13.421 -23.642 1.00 83.69 179 ASN A N 1
ATOM 1414 C CA . ASN A 1 179 ? 9.152 12.392 -24.500 1.00 83.69 179 ASN A CA 1
ATOM 1415 C C . ASN A 1 179 ? 9.177 11.021 -23.809 1.00 83.69 179 ASN A C 1
ATOM 1417 O O . ASN A 1 179 ? 8.749 10.039 -24.402 1.00 83.69 179 ASN A O 1
ATOM 1421 N N . GLU A 1 180 ? 9.535 10.960 -22.522 1.00 84.69 180 GLU A N 1
ATOM 1422 C CA . GLU A 1 180 ? 9.453 9.727 -21.720 1.00 84.69 180 GLU A CA 1
ATOM 1423 C C . GLU A 1 180 ? 8.022 9.165 -21.671 1.00 84.69 180 GLU A C 1
ATOM 1425 O O . GLU A 1 180 ? 7.815 7.950 -21.663 1.00 84.69 180 GLU A O 1
ATOM 1430 N N . LYS A 1 181 ? 7.008 10.040 -21.622 1.00 86.81 181 LYS A N 1
ATOM 1431 C CA . LYS A 1 181 ? 5.606 9.620 -21.690 1.00 86.81 181 LYS A CA 1
ATOM 1432 C C . LYS A 1 181 ? 5.259 9.075 -23.075 1.00 86.81 181 LYS A C 1
ATOM 1434 O O . LYS A 1 181 ? 4.592 8.048 -23.148 1.00 86.81 181 LYS A O 1
ATOM 1439 N N . LEU A 1 182 ? 5.709 9.730 -24.144 1.00 85.25 182 LEU A N 1
ATOM 1440 C CA . LEU A 1 182 ? 5.496 9.256 -25.511 1.00 85.25 182 LEU A CA 1
ATOM 1441 C C . LEU A 1 182 ? 6.125 7.878 -25.731 1.00 85.25 182 LEU A C 1
ATOM 1443 O O . LEU A 1 182 ? 5.441 6.989 -26.227 1.00 85.25 182 LEU A O 1
ATOM 1447 N N . ASP A 1 183 ? 7.363 7.660 -25.287 1.00 84.00 183 ASP A N 1
ATOM 1448 C CA . ASP A 1 183 ? 8.031 6.358 -25.407 1.00 84.00 183 ASP A CA 1
ATOM 1449 C C . ASP A 1 183 ? 7.252 5.243 -24.704 1.00 84.00 183 ASP A C 1
ATOM 1451 O O . ASP A 1 183 ? 7.122 4.136 -25.228 1.00 84.00 183 ASP A O 1
ATOM 1455 N N . ARG A 1 184 ? 6.691 5.521 -23.519 1.00 83.38 184 ARG A N 1
ATOM 1456 C CA . ARG A 1 184 ? 5.848 4.556 -22.794 1.00 83.38 184 ARG A CA 1
ATOM 1457 C C . ARG A 1 184 ? 4.595 4.184 -23.576 1.00 83.38 184 ARG A C 1
ATOM 1459 O O . ARG A 1 184 ? 4.199 3.025 -23.545 1.00 83.38 184 ARG A O 1
ATOM 1466 N N . GLU A 1 185 ? 3.975 5.134 -24.265 1.00 84.44 185 GLU A N 1
ATOM 1467 C CA . GLU A 1 185 ? 2.808 4.844 -25.099 1.00 84.44 185 GLU A CA 1
ATOM 1468 C C . GLU A 1 185 ? 3.217 4.102 -26.379 1.00 84.44 185 GLU A C 1
ATOM 1470 O O . GLU A 1 185 ? 2.651 3.058 -26.690 1.00 84.44 185 GLU A O 1
ATOM 1475 N N . PHE A 1 186 ? 4.263 4.542 -27.084 1.00 82.81 186 PHE A N 1
ATOM 1476 C CA . PHE A 1 186 ? 4.732 3.865 -28.300 1.00 82.81 186 PHE A CA 1
ATOM 1477 C C . PHE A 1 186 ? 5.187 2.423 -28.040 1.00 82.81 186 PHE A C 1
ATOM 1479 O O . PHE A 1 186 ? 4.871 1.525 -28.818 1.00 82.81 186 PHE A O 1
ATOM 1486 N N . THR A 1 187 ? 5.863 2.162 -26.919 1.00 77.12 187 THR A N 1
ATOM 1487 C CA . THR A 1 187 ? 6.247 0.796 -26.519 1.00 77.12 187 THR A CA 1
ATOM 1488 C C . THR A 1 187 ? 5.051 -0.074 -26.128 1.00 77.12 187 THR A C 1
ATOM 1490 O O . THR A 1 187 ? 5.108 -1.286 -26.330 1.00 77.12 187 THR A O 1
ATOM 1493 N N . LYS A 1 188 ? 3.957 0.516 -25.622 1.00 71.94 188 LYS A N 1
ATOM 1494 C CA . LYS A 1 188 ? 2.691 -0.195 -25.378 1.00 71.94 188 LYS A CA 1
ATOM 1495 C C . LYS A 1 188 ? 1.994 -0.603 -26.682 1.00 71.94 188 LYS A C 1
ATOM 1497 O O . LYS A 1 188 ? 1.389 -1.665 -26.702 1.00 71.94 188 LYS A O 1
ATOM 1502 N N . PHE A 1 189 ? 2.095 0.198 -27.746 1.00 63.44 189 PHE A N 1
ATOM 1503 C CA . PHE A 1 189 ? 1.485 -0.099 -29.055 1.00 63.44 189 PHE A CA 1
ATOM 1504 C C . PHE A 1 189 ? 2.367 -0.938 -29.996 1.00 63.44 189 PHE A C 1
ATOM 1506 O O . PHE A 1 189 ? 1.868 -1.476 -30.979 1.00 63.44 189 PHE A O 1
ATOM 1513 N N . SER A 1 190 ? 3.671 -1.047 -29.724 1.00 54.66 190 SER A N 1
ATOM 1514 C CA . SER A 1 190 ? 4.623 -1.828 -30.530 1.00 54.66 190 SER A CA 1
ATOM 1515 C C . SER A 1 190 ? 4.741 -3.307 -30.106 1.00 54.66 190 SER A C 1
ATOM 1517 O O . SER A 1 190 ? 5.568 -4.030 -30.668 1.00 54.66 190 SER A O 1
ATOM 1519 N N . ARG A 1 191 ? 3.965 -3.757 -29.115 1.00 46.19 191 ARG A N 1
ATOM 1520 C CA . ARG A 1 191 ? 3.821 -5.164 -28.703 1.00 46.19 191 ARG A CA 1
ATOM 1521 C C . ARG A 1 191 ? 2.423 -5.659 -29.029 1.00 46.19 191 ARG A C 1
ATOM 1523 O O . ARG A 1 191 ? 2.319 -6.865 -29.333 1.00 46.19 191 ARG A O 1
#

Sequence (191 aa):
MALEDINRRLKKLKKKRVDASIRNRKEVVSEEKAQLAEGKPRVYSMAEAPAEEATEDIQSEQLQLLNYRIIDYEKWDEKQSRHKQPSDGADLGELASSTYRSELHQLQKRGVVKGRVTKGRISASGQVVLDDEPELVDKLAAAVEQTAKRRHADRQKKAAKDGGQAMAGSLNEKNRHFNEKLDREFTKFSR

pLDDT: mean 77.52, std 14.58, range [42.81, 95.88]

Secondary structure (DSSP, 8-state):
--HHHHHHHHHHHHHHHHHHHHHHHHHHHHHHHHHHHH-S---------------HHHHHHHHHHH---HHHHHHHHHHHHHH-PPPTT--HHHHHHHHHHHHHHHHHHTT------PPPEE-TTSPEE----HHHHHHHHHHHHHHHHHHHHHHHHHHHHHHHS--TT-SSHHHHHHHHHHHHHHHHH--

Radius of gyration: 29.82 Å; chains: 1; bounding box: 68×74×56 Å

Foldseek 3Di:
DDPVVVVVVVVVVVVVVVVVVVVVVVVVVVVVVVCVVVVDPPDPDPDDDDDDDDDVPVVVVVVVVVDDDVVNVVVVVVVVVVVPDQPPDHDPVVVVVVVVVVVVVVCVVVVVDPFDDFDWDQDPVRDTDTDGDVVVVVVVVVVVVVVVVVVVVVVVVVVVVLVVPDDPPQPDPVSSVVVVVVVVVVVVVVD